Protein AF-A0A1Q3RQS8-F1 (afdb_monomer)

pLDDT: mean 89.45, std 12.38, range [37.25, 98.69]

Mean predicted aligned error: 5.33 Å

Solvent-accessible surface area (backbone atoms only — not comparable to full-atom values): 11694 Å² total; per-residue (Å²): 102,74,60,32,34,32,40,81,69,58,70,67,59,52,31,59,76,64,64,35,85,67,90,60,100,61,74,76,55,93,53,78,45,46,72,74,36,73,42,56,32,37,35,48,56,96,94,38,47,45,62,42,74,26,31,30,23,44,70,45,99,92,45,95,62,62,46,38,64,40,53,56,80,64,33,75,72,38,84,94,36,31,63,25,70,61,70,27,34,31,36,37,66,23,42,33,34,44,53,54,27,96,87,67,54,50,27,35,40,32,44,80,82,54,46,79,39,32,29,37,25,30,36,47,80,46,61,49,97,86,68,46,83,39,51,24,29,22,39,26,24,39,75,35,55,82,64,45,52,77,42,31,74,35,32,65,34,41,48,49,84,85,42,49,61,59,59,32,41,76,82,47,48,72,68,59,52,51,57,58,74,67,52,78,74,72,76,60,37,79,42,56,57,94,49,84,73,96,66,73,78,58,80,80,82,126

Sequence (206 aa):
MCGRFYLDADAEFLLNYFKIKYKPAVDIPKDTVFPAQSAPVVIEHKSERRFGQMNWGFRRPEDKRVIFNSRSEGIFDKWLFKEAIRSKRCVVPATGFYEWNAEKTGYSVELPDHDLMCFAGIYRKQLDKNGEEEWAFSIVTREANADMHQIHERMPLMLKPEEVDLWLSEAADVSEITSVLNADIGALLLSLKDQPSDLGQIKLDI

Radius of gyration: 16.32 Å; Cα contacts (8 Å, |Δi|>4): 435; chains: 1; bounding box: 40×38×42 Å

Nearest PDB structures (foldseek):
  1zn6-assembly1_A  TM=8.371E-01  e=2.241E-14  Bordetella bronchiseptica RB50
  6kbu-assembly1_B  TM=8.305E-01  e=3.180E-14  Escherichia coli
  2icu-assembly2_B  TM=8.251E-01  e=5.697E-14  Escherichia coli K-12
  8d2m-assembly2_B  TM=8.371E-01  e=1.366E-13  Escherichia coli
  2bdv-assembly1_A  TM=8.376E-01  e=7.411E-13  Bordetella bronchiseptica RB50

Foldseek 3Di:
DFFKFAAPDDQVVVCVLVVAPDRDPDDHDPDIDGAQDWHWKWADDPNHIDIDIAHQFPDDPPDPDGQREQELVCQCPPPSRVVQQQAFKIWGKGLWTWAAAPVRFIKTKGAPQSDIWTFIKTWDWDADPVRDIGIYIHTYKYADDPQCVVGDRMDGQTFDSVLNCLRRDSPRDPVSSVVSSPDDPDDMDIGGPPDDPPDDDNDPPD

Secondary structure (DSSP, 8-state):
----EE----HHHHHHHTT-SS----PPPSS-B-TTSEEEEEEEETTEEEEEEEEESEEETTEEEEE-EEESTTTTT-TTTTTHHHH-EEEEEESEEEEE-TT--EEEEE-TT-PPEEEEEEEEEEE-TTS-EEEEEEEEEEE--TTGGGT-SEEE-EEPGGGHHHHH-TT--HHHHHHHHT------EEEETTS--S--S-----

Structure (mmCIF, N/CA/C/O backbone):
data_AF-A0A1Q3RQS8-F1
#
_entry.id   AF-A0A1Q3RQS8-F1
#
loop_
_atom_site.group_PDB
_atom_site.id
_atom_site.type_symbol
_atom_site.label_atom_id
_atom_site.label_alt_id
_atom_site.label_comp_id
_atom_site.label_asym_id
_atom_site.label_entity_id
_atom_site.label_seq_id
_atom_site.pdbx_PDB_ins_code
_atom_site.Cartn_x
_atom_site.Cartn_y
_atom_site.Cartn_z
_atom_site.occupancy
_atom_site.B_iso_or_equiv
_atom_site.auth_seq_id
_atom_site.auth_comp_id
_atom_site.auth_asym_id
_atom_site.auth_atom_id
_atom_site.pdbx_PDB_model_num
ATOM 1 N N . MET A 1 1 ? 10.351 0.772 -6.623 1.00 72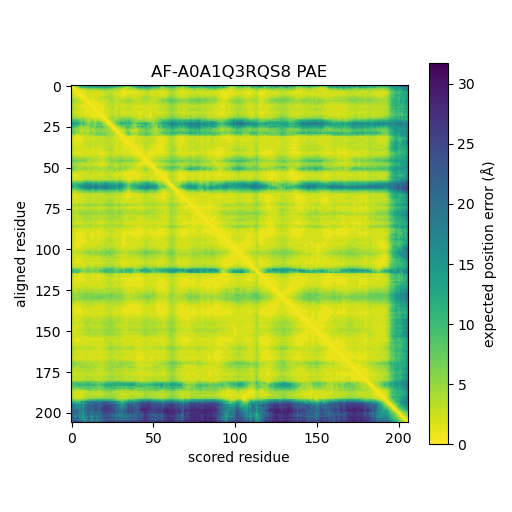.12 1 MET A N 1
ATOM 2 C CA . MET A 1 1 ? 9.559 0.652 -5.381 1.00 72.12 1 MET A CA 1
ATOM 3 C C . MET A 1 1 ? 8.321 1.470 -5.651 1.00 72.12 1 MET A C 1
ATOM 5 O O . MET A 1 1 ? 8.493 2.638 -5.982 1.00 72.12 1 MET A O 1
ATOM 9 N N . CYS A 1 2 ? 7.121 0.912 -5.475 1.00 85.50 2 CYS A N 1
ATOM 10 C CA . CYS A 1 2 ? 5.883 1.593 -5.857 1.00 85.50 2 CYS A CA 1
ATOM 11 C C . CYS A 1 2 ? 5.770 2.973 -5.199 1.00 85.50 2 CYS A C 1
ATOM 13 O O . CYS A 1 2 ? 5.655 3.094 -3.979 1.00 85.50 2 CYS A O 1
ATOM 15 N N . GLY A 1 3 ? 5.878 4.014 -6.019 1.00 93.31 3 GLY A N 1
ATOM 16 C CA . GLY A 1 3 ? 5.835 5.407 -5.581 1.00 93.31 3 GLY A CA 1
ATOM 17 C C . GLY A 1 3 ? 4.763 6.221 -6.285 1.00 93.31 3 GLY A C 1
ATOM 18 O O . GLY A 1 3 ? 4.726 7.431 -6.089 1.00 93.31 3 GLY A O 1
ATOM 19 N N . ARG A 1 4 ? 3.951 5.592 -7.144 1.00 96.06 4 ARG A N 1
ATOM 20 C CA . ARG A 1 4 ? 2.854 6.214 -7.891 1.00 96.06 4 ARG A CA 1
ATOM 21 C C . ARG A 1 4 ? 1.835 5.145 -8.249 1.00 96.06 4 ARG A C 1
ATOM 23 O O . ARG A 1 4 ? 2.221 4.165 -8.878 1.00 96.06 4 ARG A O 1
ATOM 30 N N . PHE A 1 5 ? 0.572 5.346 -7.908 1.00 96.75 5 PHE A N 1
ATOM 31 C CA . PHE A 1 5 ? -0.515 4.472 -8.353 1.00 96.75 5 PHE A CA 1
ATOM 32 C C . PHE A 1 5 ? -1.706 5.291 -8.832 1.00 96.75 5 PHE A C 1
ATOM 34 O O . PHE A 1 5 ? -1.744 6.503 -8.633 1.00 96.75 5 PHE A O 1
ATOM 41 N N . TYR A 1 6 ? -2.652 4.644 -9.493 1.00 94.38 6 TYR A N 1
ATOM 42 C CA . TYR A 1 6 ? -3.901 5.259 -9.926 1.00 94.38 6 TYR A CA 1
ATOM 43 C C . TYR A 1 6 ? -5.057 4.296 -9.688 1.00 94.38 6 TYR A C 1
ATOM 45 O O . TYR A 1 6 ? -4.871 3.082 -9.591 1.00 94.38 6 TYR A O 1
ATOM 53 N N . LEU A 1 7 ? -6.246 4.866 -9.554 1.00 92.44 7 LEU A N 1
ATOM 54 C CA . LEU A 1 7 ? -7.484 4.150 -9.307 1.00 92.44 7 LEU A CA 1
ATOM 55 C C . LEU A 1 7 ? -8.542 4.728 -10.240 1.00 92.44 7 LEU A C 1
ATOM 57 O O . LEU A 1 7 ? -9.093 5.790 -9.971 1.00 92.44 7 LEU A O 1
ATOM 61 N N . ASP A 1 8 ? -8.786 4.031 -11.340 1.00 90.19 8 ASP A N 1
ATOM 62 C CA . ASP A 1 8 ? -9.858 4.325 -12.284 1.00 90.19 8 ASP A CA 1
ATOM 63 C C . ASP A 1 8 ? -11.021 3.368 -12.017 1.00 90.19 8 ASP A C 1
ATOM 65 O O . ASP A 1 8 ? -11.197 2.355 -12.686 1.00 90.19 8 ASP A O 1
ATOM 69 N N . ALA A 1 9 ? -11.749 3.639 -10.937 1.00 87.81 9 ALA A N 1
ATOM 70 C CA . ALA A 1 9 ? -12.929 2.888 -10.537 1.00 87.81 9 ALA A CA 1
ATOM 71 C C . ALA A 1 9 ? -13.920 3.830 -9.855 1.00 87.81 9 ALA A C 1
ATOM 73 O O . ALA A 1 9 ? -13.524 4.725 -9.102 1.00 87.81 9 ALA A O 1
ATOM 74 N N . ASP A 1 10 ? -15.215 3.631 -10.085 1.00 86.00 10 ASP A N 1
ATOM 75 C CA . ASP A 1 10 ? -16.227 4.407 -9.382 1.00 86.00 10 ASP A CA 1
ATOM 76 C C . ASP A 1 10 ? -16.442 3.904 -7.942 1.00 86.00 10 ASP A C 1
ATOM 78 O O . ASP A 1 10 ? -16.056 2.801 -7.546 1.00 86.00 10 ASP A O 1
ATOM 82 N N . ALA A 1 11 ? -17.062 4.751 -7.121 1.00 85.12 11 ALA A N 1
ATOM 83 C CA . ALA A 1 11 ? -17.301 4.423 -5.722 1.00 85.12 11 ALA A CA 1
ATOM 84 C C . ALA A 1 11 ? -18.265 3.248 -5.547 1.00 85.12 11 ALA A C 1
ATOM 86 O O . ALA A 1 11 ? -18.126 2.506 -4.584 1.00 85.12 11 ALA A O 1
ATOM 87 N N . GLU A 1 12 ? -19.248 3.084 -6.428 1.00 87.31 12 GLU A N 1
ATOM 88 C CA . GLU A 1 12 ? -20.257 2.033 -6.307 1.00 87.31 12 GLU A CA 1
ATOM 89 C C . GLU A 1 12 ? -19.645 0.650 -6.538 1.00 87.31 12 GLU A C 1
ATOM 91 O O . GLU A 1 12 ? -19.846 -0.249 -5.717 1.00 87.31 12 GLU A O 1
ATOM 96 N N . PHE A 1 13 ? -18.801 0.517 -7.561 1.00 90.19 13 PHE A N 1
ATOM 97 C CA . PHE A 1 13 ? -17.991 -0.669 -7.801 1.00 90.19 13 PHE A CA 1
ATOM 98 C C . PHE A 1 13 ? -17.153 -1.033 -6.573 1.00 90.19 13 PHE A C 1
ATOM 100 O O . PHE A 1 13 ? -17.227 -2.163 -6.095 1.00 90.19 13 PHE A O 1
ATOM 107 N N . LEU A 1 14 ? -16.411 -0.077 -6.002 1.00 90.56 14 LEU A N 1
ATOM 108 C CA . LEU A 1 14 ? -15.561 -0.340 -4.833 1.00 90.56 14 LEU A CA 1
ATOM 109 C C . LEU A 1 14 ? -16.380 -0.744 -3.600 1.00 90.56 14 LEU A C 1
ATOM 111 O O . LEU A 1 14 ? -15.986 -1.650 -2.862 1.00 90.56 14 LEU A O 1
ATOM 115 N N . LEU A 1 15 ? -17.532 -0.107 -3.374 1.00 90.19 15 LEU A N 1
ATOM 116 C CA . LEU A 1 15 ? -18.429 -0.469 -2.275 1.00 90.19 15 LEU A CA 1
ATOM 117 C C . LEU A 1 15 ? -18.948 -1.901 -2.427 1.00 90.19 15 LEU A C 1
ATOM 119 O O . LEU A 1 15 ? -18.937 -2.651 -1.448 1.00 90.19 15 LEU A O 1
ATOM 123 N N . ASN A 1 16 ? -19.344 -2.289 -3.640 1.00 91.56 16 ASN A N 1
ATOM 124 C CA . ASN A 1 16 ? -19.825 -3.635 -3.939 1.00 91.56 16 ASN A CA 1
ATOM 125 C C . ASN A 1 16 ? -18.701 -4.671 -3.823 1.00 91.56 16 ASN A C 1
ATOM 127 O O . ASN A 1 16 ? -18.847 -5.640 -3.075 1.00 91.56 16 ASN A O 1
ATOM 131 N N . TYR A 1 17 ? -17.557 -4.424 -4.469 1.00 92.38 17 TYR A N 1
ATOM 132 C CA . TYR A 1 17 ? -16.385 -5.305 -4.460 1.00 92.38 17 TYR A CA 1
ATOM 133 C C . TYR A 1 17 ? -15.931 -5.619 -3.030 1.00 92.38 17 TYR A C 1
ATOM 135 O O . TYR A 1 17 ? -15.761 -6.778 -2.644 1.00 92.38 17 TYR A O 1
ATOM 143 N N . PHE A 1 18 ? -15.816 -4.589 -2.187 1.00 93.19 18 PHE A N 1
ATOM 144 C CA . PHE A 1 18 ? -15.404 -4.764 -0.798 1.00 93.19 18 PHE A CA 1
ATOM 145 C C . PHE A 1 18 ? -16.563 -5.039 0.164 1.00 93.19 18 PHE A C 1
ATOM 147 O O . PHE A 1 18 ? -16.297 -5.191 1.352 1.00 93.19 18 PHE A O 1
ATOM 154 N N . LYS A 1 19 ? -17.821 -5.165 -0.280 1.00 92.81 19 LYS A N 1
ATOM 155 C CA . LYS A 1 19 ? -18.993 -5.409 0.592 1.00 92.81 19 LYS A CA 1
ATOM 156 C C . LYS A 1 19 ? -19.157 -4.340 1.692 1.00 92.81 19 LYS A C 1
ATOM 158 O O . LYS A 1 19 ? -19.486 -4.645 2.843 1.00 92.81 19 LYS A O 1
ATOM 163 N N . ILE A 1 20 ? -18.891 -3.077 1.362 1.00 91.31 20 ILE A N 1
ATOM 164 C CA . ILE A 1 20 ? -18.987 -1.944 2.290 1.00 91.31 20 ILE A CA 1
ATOM 165 C C . ILE A 1 20 ? -20.441 -1.472 2.360 1.00 91.31 20 ILE A C 1
ATOM 167 O O . ILE A 1 20 ? -21.013 -1.011 1.378 1.00 91.31 20 ILE A O 1
ATOM 171 N N . LYS A 1 21 ? -21.034 -1.541 3.555 1.00 87.56 21 LYS A N 1
ATOM 172 C CA . LYS A 1 21 ? -22.458 -1.226 3.771 1.00 87.56 21 LYS A CA 1
ATOM 173 C C . LYS A 1 21 ? -22.783 0.266 3.709 1.00 87.56 21 LYS A C 1
ATOM 175 O O . LYS A 1 21 ? -23.887 0.641 3.331 1.00 87.56 21 LYS A O 1
ATOM 180 N N . TYR A 1 22 ? -21.849 1.114 4.134 1.00 83.06 22 TYR A N 1
ATOM 181 C CA . TYR A 1 22 ? -22.075 2.549 4.276 1.00 83.06 22 TYR A CA 1
ATOM 182 C C . TYR A 1 22 ? -21.232 3.300 3.262 1.00 83.06 22 TYR A C 1
ATOM 184 O O . TYR A 1 22 ? -20.006 3.265 3.349 1.00 83.06 22 TYR A O 1
ATOM 192 N N . LYS A 1 23 ? -21.887 4.008 2.336 1.00 78.88 23 LYS A N 1
ATOM 193 C CA . LYS A 1 23 ? -21.214 4.908 1.397 1.00 78.88 23 LYS A CA 1
ATOM 194 C C . LYS A 1 23 ? -20.548 6.043 2.183 1.00 78.88 23 LYS A C 1
ATOM 196 O O . LYS A 1 23 ? -21.266 6.862 2.762 1.00 78.88 23 LYS A O 1
ATOM 201 N N . PRO A 1 24 ? -19.211 6.114 2.235 1.00 73.69 24 PRO A N 1
ATOM 202 C CA . PRO A 1 24 ? -18.542 7.179 2.950 1.00 73.69 24 PRO A CA 1
ATOM 203 C C . PRO A 1 24 ? -18.382 8.406 2.049 1.00 73.69 24 PRO A C 1
ATOM 205 O O . PRO A 1 24 ? -18.407 8.310 0.822 1.00 73.69 24 PRO A O 1
ATOM 208 N N . ALA A 1 25 ? -18.192 9.570 2.668 1.00 74.38 25 ALA A N 1
ATOM 209 C CA . ALA A 1 25 ? -17.729 10.764 1.971 1.00 74.38 25 ALA A CA 1
ATOM 210 C C . ALA A 1 25 ? -16.220 10.623 1.723 1.00 74.38 25 ALA A C 1
ATOM 212 O O . ALA A 1 25 ? -15.406 11.060 2.534 1.00 74.38 25 ALA A O 1
ATOM 213 N N . VAL A 1 26 ? -15.852 9.928 0.648 1.00 73.88 26 VAL A N 1
ATOM 214 C CA . VAL A 1 26 ? -14.459 9.755 0.224 1.00 73.88 26 VAL A CA 1
ATOM 215 C C . VAL A 1 26 ? -14.275 10.259 -1.194 1.00 73.88 26 VAL A C 1
ATOM 217 O O . VAL A 1 26 ? -15.066 9.950 -2.083 1.00 73.88 26 VAL A O 1
ATOM 220 N N . ASP A 1 27 ? -13.191 10.995 -1.401 1.00 81.44 27 ASP A N 1
ATOM 221 C CA . ASP A 1 27 ? -12.785 11.429 -2.730 1.00 81.44 27 ASP A CA 1
ATOM 222 C C . ASP A 1 27 ? -11.988 10.318 -3.409 1.00 81.44 27 ASP A C 1
ATOM 224 O O . ASP A 1 27 ? -10.918 9.927 -2.942 1.00 81.44 27 ASP A O 1
ATOM 228 N N . ILE A 1 28 ? -12.499 9.790 -4.517 1.00 82.56 28 ILE A N 1
ATOM 229 C CA . ILE A 1 28 ? -11.706 8.900 -5.364 1.00 82.56 28 ILE A CA 1
ATOM 230 C C . ILE A 1 28 ? -10.787 9.784 -6.213 1.00 82.56 28 ILE A C 1
ATOM 232 O O . ILE A 1 28 ? -11.293 10.647 -6.940 1.00 82.56 28 ILE A O 1
ATOM 236 N N . PRO A 1 29 ? -9.454 9.626 -6.109 1.00 82.00 29 PRO A N 1
ATOM 237 C CA . PRO A 1 29 ? -8.519 10.393 -6.917 1.00 82.00 29 PRO A CA 1
ATOM 238 C C . PRO A 1 29 ? -8.785 10.139 -8.400 1.00 82.00 29 PRO A C 1
ATOM 240 O O . PRO A 1 29 ? -8.883 8.993 -8.817 1.00 82.00 29 PRO A O 1
ATOM 243 N N . LYS A 1 30 ? -8.885 11.208 -9.193 1.00 79.81 30 LYS A N 1
ATOM 244 C CA . LYS A 1 30 ? -9.046 11.113 -10.656 1.00 79.81 30 LYS A CA 1
ATOM 245 C C . LYS A 1 30 ? -7.715 11.049 -11.406 1.00 79.81 30 LYS A C 1
ATOM 247 O O . LYS A 1 30 ? -7.698 10.815 -12.605 1.00 79.81 30 LYS A O 1
ATOM 252 N N . ASP A 1 31 ? -6.622 11.283 -10.689 1.00 87.88 31 ASP A N 1
ATOM 253 C CA . ASP A 1 31 ? -5.266 11.371 -11.211 1.00 87.88 31 ASP A CA 1
ATOM 254 C C . ASP A 1 31 ? -4.341 10.404 -10.461 1.00 87.88 31 ASP A C 1
ATOM 256 O O . ASP A 1 31 ? -4.723 9.746 -9.491 1.00 87.88 31 ASP A O 1
ATOM 260 N N . THR A 1 32 ? -3.080 10.354 -10.892 1.00 93.94 32 THR A N 1
ATOM 261 C CA . THR A 1 32 ? -2.026 9.616 -10.187 1.00 93.94 32 THR A CA 1
ATOM 262 C C . THR A 1 32 ? -1.883 10.095 -8.740 1.00 93.94 32 THR A C 1
ATOM 264 O O . THR A 1 32 ? -1.735 11.289 -8.478 1.00 93.94 32 THR A O 1
ATOM 267 N N . VAL A 1 33 ? -1.842 9.142 -7.815 1.00 95.38 33 VAL A N 1
ATOM 268 C CA . VAL A 1 33 ? -1.586 9.343 -6.391 1.00 95.38 33 VAL A CA 1
ATOM 269 C C . VAL A 1 33 ? -0.089 9.226 -6.113 1.00 95.38 33 VAL A C 1
ATOM 271 O O . VAL A 1 33 ? 0.579 8.296 -6.573 1.00 95.38 33 VAL A O 1
ATOM 274 N N . PHE A 1 34 ? 0.438 10.158 -5.323 1.00 96.19 34 PHE A N 1
ATOM 275 C CA . PHE A 1 34 ? 1.838 10.256 -4.921 1.00 96.19 34 PHE A CA 1
ATOM 276 C C . PHE A 1 34 ? 1.991 10.148 -3.393 1.00 96.19 34 PHE A C 1
ATOM 278 O O . PHE A 1 34 ? 1.062 10.463 -2.646 1.00 96.19 34 PHE A O 1
ATOM 285 N N . PRO A 1 35 ? 3.178 9.766 -2.890 1.00 95.62 35 PRO A N 1
ATOM 286 C CA . PRO A 1 35 ? 3.490 9.819 -1.472 1.00 95.62 35 PRO A CA 1
ATOM 287 C C . PRO A 1 35 ? 3.177 11.186 -0.859 1.00 95.62 35 PRO A C 1
ATOM 289 O O . PRO A 1 35 ? 3.366 12.229 -1.487 1.00 95.62 35 PRO A O 1
ATOM 292 N N . ALA A 1 36 ? 2.743 11.161 0.399 1.00 93.06 36 ALA A N 1
ATOM 293 C CA . ALA A 1 36 ? 2.235 12.290 1.174 1.00 93.06 36 ALA A CA 1
ATOM 294 C C . ALA A 1 36 ? 0.914 12.906 0.674 1.00 93.06 36 ALA A C 1
ATOM 296 O O . ALA A 1 36 ? 0.500 13.929 1.219 1.00 93.06 36 ALA A O 1
ATOM 297 N N . GLN A 1 37 ? 0.243 12.298 -0.309 1.00 94.06 37 GLN A N 1
ATOM 298 C CA . GLN A 1 37 ? -1.149 12.609 -0.634 1.00 94.06 37 GLN A CA 1
ATOM 299 C C . GLN A 1 37 ? -2.108 11.674 0.105 1.00 94.06 37 GLN A C 1
ATOM 301 O O . GLN A 1 37 ? -1.727 10.584 0.536 1.00 94.06 37 GLN A O 1
ATOM 306 N N . SER A 1 38 ? -3.359 12.110 0.231 1.00 93.94 38 SER A N 1
ATOM 307 C CA . SER A 1 38 ? -4.436 11.275 0.746 1.00 93.94 38 SER A CA 1
ATOM 308 C C . SER A 1 38 ? -4.918 10.308 -0.329 1.00 93.94 38 SER A C 1
ATOM 310 O O . SER A 1 38 ? -5.011 10.676 -1.501 1.00 93.94 38 SER A O 1
ATOM 312 N N . ALA A 1 39 ? -5.231 9.083 0.077 1.00 94.38 39 ALA A N 1
ATOM 313 C CA . ALA A 1 39 ? -5.825 8.082 -0.791 1.00 94.38 39 ALA A CA 1
ATOM 314 C C . ALA A 1 39 ? -6.891 7.276 -0.047 1.00 94.38 39 ALA A C 1
ATOM 316 O O . ALA A 1 39 ? -6.808 7.122 1.181 1.00 94.38 39 ALA A O 1
ATOM 317 N N . PRO A 1 40 ? -7.878 6.733 -0.775 1.00 93.19 40 PRO A N 1
ATOM 318 C CA . PRO A 1 40 ? -8.868 5.877 -0.170 1.00 93.19 40 PRO A CA 1
ATOM 319 C C . PRO A 1 40 ? -8.263 4.505 0.153 1.00 93.19 40 PRO A C 1
ATOM 321 O O . PRO A 1 40 ? -7.573 3.899 -0.665 1.00 93.19 40 PRO A O 1
ATOM 324 N N . VAL A 1 41 ? -8.545 4.003 1.351 1.00 96.00 41 VAL A N 1
ATOM 325 C CA . VAL A 1 41 ? -8.142 2.675 1.817 1.00 96.00 41 VAL A CA 1
ATOM 326 C C . VAL A 1 41 ? -9.327 1.957 2.445 1.00 96.00 41 VAL A C 1
ATOM 328 O O . VAL A 1 41 ? -10.216 2.578 3.036 1.00 96.00 41 VAL A O 1
ATOM 331 N N . VAL A 1 42 ? -9.329 0.634 2.342 1.00 96.50 42 VAL A N 1
ATOM 332 C CA . VAL A 1 42 ? -10.304 -0.240 2.992 1.00 96.50 42 VAL A CA 1
ATOM 333 C C . VAL A 1 42 ? -9.699 -0.771 4.283 1.00 96.50 42 VAL A C 1
ATOM 335 O O . VAL A 1 42 ? -8.577 -1.274 4.291 1.00 96.50 42 VAL A O 1
ATOM 338 N N . ILE A 1 43 ? -10.448 -0.680 5.374 1.00 95.81 43 ILE A N 1
ATOM 339 C CA . ILE A 1 43 ? -10.126 -1.327 6.648 1.00 95.81 43 ILE A CA 1
ATOM 340 C C . ILE A 1 43 ? -11.306 -2.177 7.091 1.00 95.81 43 ILE A C 1
ATOM 342 O O . ILE A 1 43 ? -12.443 -1.913 6.699 1.00 95.81 43 ILE A O 1
ATOM 346 N N . GLU A 1 44 ? -11.056 -3.137 7.969 1.00 94.19 44 GLU A N 1
ATOM 347 C CA . GLU A 1 44 ? -12.106 -3.779 8.747 1.00 94.19 44 GLU A CA 1
ATOM 348 C C . GLU A 1 44 ? -11.999 -3.337 10.202 1.00 94.19 44 GLU A C 1
ATOM 350 O O . GLU A 1 44 ? -10.909 -3.223 10.760 1.00 94.19 44 GLU A O 1
ATOM 355 N N . HIS A 1 45 ? -13.143 -3.029 10.805 1.00 90.12 45 HIS A N 1
ATOM 356 C CA . HIS A 1 45 ? -13.225 -2.717 12.220 1.00 90.12 45 HIS A CA 1
ATOM 357 C C . HIS A 1 45 ? -14.544 -3.232 12.780 1.00 90.12 45 HIS A C 1
ATOM 359 O O . HIS A 1 45 ? -15.606 -2.875 12.265 1.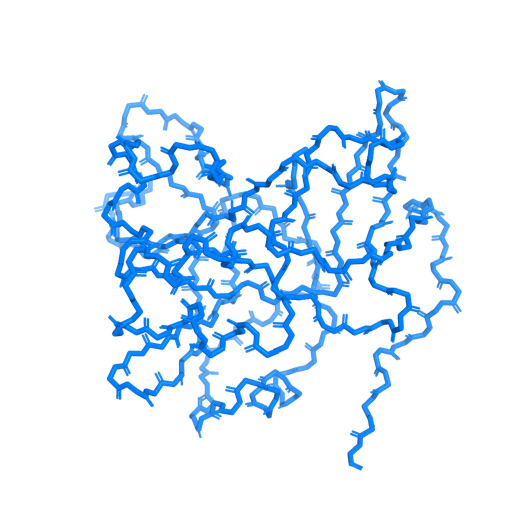00 90.12 45 HIS A O 1
ATOM 365 N N . LYS A 1 46 ? -14.490 -4.042 13.848 1.00 88.81 46 LYS A N 1
ATOM 366 C CA . LYS A 1 46 ? -15.681 -4.688 14.435 1.00 88.81 46 LYS A CA 1
ATOM 367 C C . LYS A 1 46 ? -16.497 -5.475 13.396 1.00 88.81 46 LYS A C 1
ATOM 369 O O . LYS A 1 46 ? -17.720 -5.362 13.357 1.00 88.81 46 LYS A O 1
ATOM 374 N N . SER A 1 47 ? -15.803 -6.232 12.541 1.00 86.81 47 SER A N 1
ATOM 375 C CA . SER A 1 47 ? -16.399 -7.034 11.458 1.00 86.81 47 SER A CA 1
ATOM 376 C C . SER A 1 47 ? -17.188 -6.221 10.421 1.00 86.81 47 SER A C 1
ATOM 378 O O . SER A 1 47 ? -18.025 -6.761 9.699 1.00 86.81 47 SER A O 1
ATOM 380 N N . GLU A 1 48 ? -16.932 -4.914 10.338 1.00 91.81 48 GLU A N 1
ATOM 381 C CA . GLU A 1 48 ? -17.475 -4.052 9.298 1.00 91.81 48 GLU A CA 1
ATOM 382 C C . GLU A 1 48 ? -16.352 -3.421 8.492 1.00 91.81 48 GLU A C 1
ATOM 384 O O . GLU A 1 48 ? -15.439 -2.789 9.035 1.00 91.81 48 GLU A O 1
ATOM 389 N N . ARG A 1 49 ? -16.460 -3.544 7.171 1.00 93.38 49 ARG A N 1
ATOM 390 C CA . ARG A 1 49 ? -15.556 -2.866 6.254 1.00 93.38 49 ARG A CA 1
ATOM 391 C C . ARG A 1 49 ? -15.915 -1.404 6.126 1.00 93.38 49 ARG A C 1
ATOM 393 O O . ARG A 1 49 ? -17.083 -1.030 6.007 1.00 93.38 49 ARG A O 1
ATOM 400 N N . ARG A 1 50 ? -14.877 -0.581 6.139 1.00 90.56 50 ARG A N 1
ATOM 401 C CA . ARG A 1 50 ? -14.962 0.866 5.997 1.00 90.56 50 ARG A CA 1
ATOM 402 C C . ARG A 1 50 ? -13.999 1.308 4.924 1.00 90.56 50 ARG A C 1
ATOM 404 O O . ARG A 1 50 ? -12.892 0.789 4.826 1.00 90.56 50 ARG A O 1
ATOM 411 N N . PHE A 1 51 ? -14.425 2.310 4.179 1.00 87.06 51 PHE A N 1
ATOM 412 C CA . PHE A 1 51 ? -13.618 2.961 3.169 1.00 87.06 51 PHE A CA 1
ATOM 413 C C . PHE A 1 51 ? -13.341 4.382 3.640 1.00 87.06 51 PHE A C 1
ATOM 415 O O . PHE A 1 51 ? -14.269 5.125 3.962 1.00 87.06 51 PHE A O 1
ATOM 422 N N . GLY A 1 52 ? -12.065 4.713 3.813 1.00 86.94 52 GLY A N 1
ATOM 423 C CA . GLY A 1 52 ? -11.637 5.946 4.468 1.00 86.94 52 GLY A CA 1
ATOM 424 C C . GLY A 1 52 ? -10.419 6.559 3.798 1.00 86.94 52 GLY A C 1
ATOM 425 O O . GLY A 1 52 ? -9.654 5.868 3.137 1.00 86.94 52 GLY A O 1
ATOM 426 N N . GLN A 1 53 ? -10.246 7.864 3.978 1.00 91.88 53 GLN A N 1
ATOM 427 C CA . GLN A 1 53 ? -9.086 8.606 3.490 1.00 91.88 53 GLN A CA 1
ATOM 428 C C . GLN A 1 53 ? -7.951 8.545 4.511 1.00 91.88 53 GLN A C 1
ATOM 430 O O . GLN A 1 53 ? -8.158 8.810 5.698 1.00 91.88 53 GLN A O 1
ATOM 435 N N . MET A 1 54 ? -6.755 8.192 4.049 1.00 95.62 54 MET A N 1
ATOM 436 C CA . MET A 1 54 ? -5.537 8.208 4.856 1.00 95.62 54 MET A CA 1
ATOM 437 C C . MET A 1 54 ? -4.385 8.806 4.052 1.00 95.62 54 MET A C 1
ATOM 439 O O . MET A 1 54 ? -4.304 8.616 2.840 1.00 95.62 54 MET A O 1
ATOM 443 N N . ASN A 1 55 ? -3.455 9.479 4.728 1.00 96.06 55 ASN A N 1
ATOM 444 C CA . ASN A 1 55 ? -2.261 10.016 4.082 1.00 96.06 55 ASN A CA 1
ATOM 445 C C . ASN A 1 55 ? -1.248 8.904 3.778 1.00 96.06 55 ASN A C 1
ATOM 447 O O . ASN A 1 55 ? -0.900 8.095 4.641 1.00 96.06 55 ASN A O 1
ATOM 451 N N . TRP A 1 56 ? -0.741 8.864 2.547 1.00 97.31 56 TRP A N 1
ATOM 452 C CA . TRP A 1 56 ? 0.221 7.855 2.120 1.00 97.31 56 TRP A CA 1
ATOM 453 C C . TRP A 1 56 ? 1.630 8.192 2.614 1.00 97.31 56 TRP A C 1
ATOM 455 O O . TRP A 1 56 ? 2.400 8.905 1.967 1.00 97.31 56 TRP A O 1
ATOM 465 N N . GLY A 1 57 ? 1.992 7.649 3.768 1.00 96.81 57 GLY A N 1
ATOM 466 C CA . GLY A 1 57 ? 3.359 7.638 4.258 1.00 96.81 57 GLY A CA 1
ATOM 467 C C . GLY A 1 57 ? 3.497 7.967 5.736 1.00 96.81 57 GLY A C 1
ATOM 468 O O . GLY A 1 57 ? 2.959 8.940 6.267 1.00 96.81 57 GLY A O 1
ATOM 469 N N . PHE A 1 58 ? 4.303 7.157 6.410 1.00 95.25 58 PHE A N 1
ATOM 470 C CA . PHE A 1 58 ? 4.614 7.322 7.817 1.00 95.25 58 PHE A CA 1
ATOM 471 C C . PHE A 1 58 ? 5.661 8.413 8.027 1.00 95.25 58 PHE A C 1
ATOM 473 O O . PHE A 1 58 ? 6.731 8.389 7.419 1.00 95.25 58 PHE A O 1
ATOM 480 N N . ARG A 1 59 ? 5.376 9.347 8.931 1.00 89.81 59 ARG A N 1
ATOM 481 C CA . ARG A 1 59 ? 6.294 10.411 9.343 1.00 89.81 59 ARG A CA 1
ATOM 482 C C . ARG A 1 59 ? 7.133 9.989 10.541 1.00 89.81 59 ARG A C 1
ATOM 484 O O . ARG A 1 59 ? 6.691 9.236 11.413 1.00 89.81 59 ARG A O 1
ATOM 491 N N . ARG A 1 60 ? 8.357 10.500 10.594 1.00 81.50 60 ARG A N 1
ATOM 492 C CA . ARG A 1 60 ? 9.163 10.539 11.817 1.00 81.50 60 ARG A CA 1
ATOM 493 C C . ARG A 1 60 ? 9.303 12.007 12.205 1.00 81.50 60 ARG A C 1
ATOM 495 O O . ARG A 1 60 ? 9.532 12.795 11.291 1.00 81.50 60 ARG A O 1
ATOM 502 N N . PRO A 1 61 ? 9.148 12.385 13.485 1.00 70.38 61 PRO A N 1
ATOM 503 C CA . PRO A 1 61 ? 9.186 13.795 13.889 1.00 70.38 61 PRO A CA 1
ATOM 504 C C . PRO A 1 61 ? 10.443 14.524 13.385 1.00 70.38 61 PRO A C 1
ATOM 506 O O . PRO A 1 61 ? 10.380 15.670 12.952 1.00 70.38 61 PRO A O 1
ATOM 509 N N . GLU A 1 62 ? 11.567 13.814 13.365 1.00 72.50 62 GLU A N 1
ATOM 510 C CA . GLU A 1 62 ? 12.873 14.288 12.908 1.00 72.50 62 GLU A CA 1
ATOM 511 C C . GLU A 1 62 ? 13.140 14.212 11.384 1.00 72.50 62 GLU A C 1
ATOM 513 O O . GLU A 1 62 ? 14.169 14.724 10.941 1.00 72.50 62 GLU A O 1
ATOM 518 N N . ASP A 1 63 ? 12.265 13.617 10.556 1.00 74.44 63 ASP A N 1
ATOM 519 C CA . ASP A 1 63 ? 12.502 13.447 9.107 1.00 74.44 63 ASP A CA 1
ATOM 520 C C . ASP A 1 63 ? 11.458 14.178 8.247 1.00 74.44 63 ASP A C 1
ATOM 522 O O . ASP A 1 63 ? 10.246 14.051 8.428 1.00 74.44 63 ASP A O 1
ATOM 526 N N . LYS A 1 64 ? 11.936 14.913 7.237 1.00 76.06 64 LYS A N 1
ATOM 527 C CA . LYS A 1 64 ? 11.073 15.537 6.223 1.00 76.06 64 LYS A CA 1
ATOM 528 C C . LYS A 1 64 ? 10.513 14.512 5.233 1.00 76.06 64 LYS A C 1
ATOM 530 O O . LYS A 1 64 ? 9.504 14.789 4.582 1.00 76.06 64 LYS A O 1
ATOM 535 N N . ARG A 1 65 ? 11.167 13.355 5.084 1.00 86.00 65 ARG A N 1
ATOM 536 C CA . ARG A 1 65 ? 10.740 12.278 4.185 1.00 86.00 65 ARG A CA 1
ATOM 537 C C . ARG A 1 65 ? 9.697 11.394 4.857 1.00 86.00 65 ARG A C 1
ATOM 539 O O . ARG A 1 65 ? 9.789 11.075 6.038 1.00 86.00 65 ARG A O 1
ATOM 546 N N . VAL A 1 66 ? 8.718 10.970 4.066 1.00 91.19 66 VAL A N 1
ATOM 547 C CA . VAL A 1 66 ? 7.720 9.987 4.489 1.00 91.19 66 VAL A CA 1
ATOM 548 C C . VAL A 1 66 ? 8.166 8.579 4.110 1.00 91.19 66 VAL A C 1
ATOM 550 O O . VAL A 1 66 ? 8.772 8.361 3.060 1.00 91.19 66 VAL A O 1
ATOM 553 N N . ILE A 1 67 ? 7.850 7.611 4.962 1.00 95.06 67 ILE A N 1
ATOM 554 C CA . ILE A 1 67 ? 8.064 6.186 4.717 1.00 95.06 67 ILE A CA 1
ATOM 555 C C . ILE A 1 67 ? 6.750 5.622 4.181 1.00 95.06 67 ILE A C 1
ATOM 557 O O . ILE A 1 67 ? 5.842 5.305 4.943 1.00 95.06 67 ILE A O 1
ATOM 561 N N . PHE A 1 68 ? 6.639 5.568 2.857 1.00 96.38 68 PHE A N 1
ATOM 562 C CA . PHE A 1 68 ? 5.414 5.200 2.136 1.00 96.38 68 PHE A CA 1
ATOM 563 C C . PHE A 1 68 ? 5.362 3.726 1.706 1.00 96.38 68 PHE A C 1
ATOM 565 O O . PHE A 1 68 ? 4.304 3.247 1.304 1.00 96.38 68 PHE A O 1
ATOM 572 N N . ASN A 1 69 ? 6.483 3.007 1.833 1.00 97.62 69 ASN A N 1
ATOM 573 C CA . ASN A 1 69 ? 6.569 1.566 1.619 1.00 97.62 69 ASN A CA 1
ATOM 574 C C . ASN A 1 69 ? 7.125 0.842 2.853 1.00 97.62 69 ASN A C 1
ATOM 576 O O . ASN A 1 69 ? 8.132 1.253 3.441 1.00 97.62 69 ASN A O 1
ATOM 580 N N . SER A 1 70 ? 6.517 -0.295 3.186 1.00 96.81 70 SER A N 1
ATOM 581 C CA . SER A 1 70 ? 6.891 -1.186 4.284 1.00 96.81 70 SER A CA 1
ATOM 582 C C . SER A 1 70 ? 7.292 -2.546 3.724 1.00 96.81 70 SER A C 1
ATOM 584 O O . SER A 1 70 ? 6.458 -3.349 3.332 1.00 96.81 70 SER A O 1
ATOM 586 N N . ARG A 1 71 ? 8.595 -2.815 3.660 1.00 96.69 71 ARG A N 1
ATOM 587 C CA . ARG A 1 71 ? 9.109 -4.113 3.195 1.00 96.69 71 ARG A CA 1
ATOM 588 C C . ARG A 1 71 ? 8.567 -5.256 4.059 1.00 96.69 71 ARG A C 1
ATOM 590 O O . ARG A 1 71 ? 8.728 -5.181 5.280 1.00 96.69 71 ARG A O 1
ATOM 597 N N . SER A 1 72 ? 7.979 -6.274 3.430 1.00 96.81 72 SER A N 1
ATOM 598 C CA . SER A 1 72 ? 7.446 -7.471 4.092 1.00 96.81 72 SER A CA 1
ATOM 599 C C . SER A 1 72 ? 8.534 -8.235 4.853 1.00 96.81 72 SER A C 1
ATOM 601 O O . SER A 1 72 ? 8.276 -8.759 5.936 1.00 96.81 72 SER A O 1
ATOM 603 N N . GLU A 1 73 ? 9.779 -8.222 4.365 1.00 95.50 73 GLU A N 1
ATOM 604 C CA . GLU A 1 73 ? 10.892 -8.886 5.043 1.00 95.50 73 GLU A CA 1
ATOM 605 C C . GLU A 1 73 ? 11.168 -8.227 6.404 1.00 95.50 73 GLU A C 1
ATOM 607 O O . GLU A 1 73 ? 11.465 -7.023 6.500 1.00 95.50 73 GLU A O 1
ATOM 612 N N . GLY A 1 74 ? 11.059 -9.020 7.474 1.00 94.50 74 GLY A N 1
ATOM 613 C CA . GLY A 1 74 ? 11.248 -8.569 8.856 1.00 94.50 74 GLY A CA 1
ATOM 614 C C . GLY A 1 74 ? 10.220 -7.531 9.324 1.00 94.50 74 GLY A C 1
ATOM 615 O O . GLY A 1 74 ? 10.493 -6.766 10.252 1.00 94.50 74 GLY A O 1
ATOM 616 N N . ILE A 1 75 ? 9.051 -7.437 8.674 1.00 96.94 75 ILE A N 1
ATOM 617 C CA . ILE A 1 75 ? 8.027 -6.435 9.017 1.00 96.94 75 ILE A CA 1
ATOM 618 C C . ILE A 1 75 ? 7.538 -6.560 10.471 1.00 96.94 75 ILE A C 1
ATOM 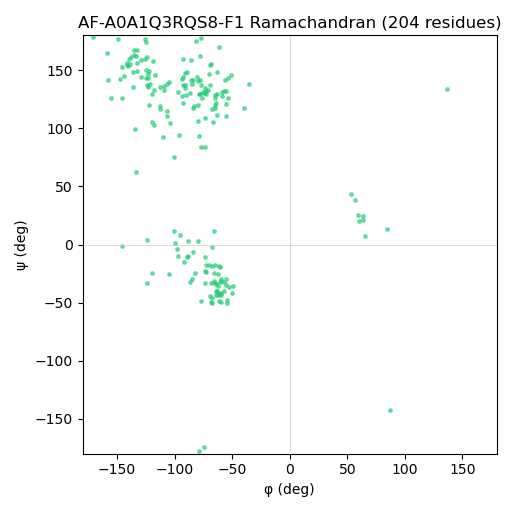620 O O . ILE A 1 75 ? 7.221 -5.552 11.102 1.00 96.94 75 ILE A O 1
ATOM 624 N N . PHE A 1 76 ? 7.555 -7.774 11.031 1.00 97.12 76 PHE A N 1
ATOM 625 C CA . PHE A 1 76 ? 7.155 -8.058 12.412 1.00 97.12 76 PHE A CA 1
ATOM 626 C C . PHE A 1 76 ? 8.148 -7.574 13.473 1.00 97.12 76 PHE A C 1
ATOM 628 O O . PHE A 1 76 ? 7.742 -7.422 14.631 1.00 97.12 76 PHE A O 1
ATOM 635 N N . ASP A 1 77 ? 9.394 -7.292 13.081 1.00 96.50 77 ASP A N 1
ATOM 636 C CA . ASP A 1 77 ? 10.493 -6.914 13.979 1.00 96.50 77 ASP A CA 1
ATOM 637 C C . ASP A 1 77 ? 10.804 -5.415 13.914 1.00 96.50 77 ASP A C 1
ATOM 639 O O . ASP A 1 77 ? 11.288 -4.806 14.873 1.00 96.50 77 ASP A O 1
ATOM 643 N N . LYS A 1 78 ? 10.489 -4.778 12.781 1.00 94.88 78 LYS A N 1
ATOM 644 C CA . LYS A 1 78 ? 10.737 -3.350 12.562 1.00 94.88 78 LYS A CA 1
ATOM 645 C C . LYS A 1 78 ? 9.854 -2.515 13.475 1.00 94.88 78 LYS A C 1
ATOM 647 O O . LYS A 1 78 ? 8.637 -2.491 13.320 1.00 94.88 78 LYS A O 1
ATOM 652 N N . TRP A 1 79 ? 10.474 -1.751 14.375 1.00 92.00 79 TRP A N 1
ATOM 653 C CA . TRP A 1 79 ? 9.778 -0.936 15.378 1.00 92.00 79 TRP A CA 1
ATOM 654 C C . TRP A 1 79 ? 8.660 -0.056 14.806 1.00 92.00 79 TRP A C 1
ATOM 656 O O . TRP A 1 79 ? 7.632 0.111 15.450 1.00 92.00 79 TRP A O 1
ATOM 666 N N . LEU A 1 80 ? 8.851 0.470 13.592 1.00 91.62 80 LEU A N 1
ATOM 667 C CA . LEU A 1 80 ? 7.904 1.364 12.934 1.00 91.62 80 LEU A CA 1
ATOM 668 C C . LEU A 1 80 ? 6.636 0.641 12.444 1.00 91.62 80 LEU A C 1
ATOM 670 O O . LEU A 1 80 ? 5.608 1.283 12.256 1.00 91.62 80 LEU A O 1
ATOM 674 N N . PHE A 1 81 ? 6.719 -0.672 12.211 1.00 95.31 81 PHE A N 1
ATOM 675 C CA . PHE A 1 81 ? 5.692 -1.464 11.526 1.00 95.31 81 PHE A CA 1
ATOM 676 C C . PHE A 1 81 ? 5.116 -2.588 12.389 1.00 95.31 81 PHE A C 1
ATOM 678 O O . PHE A 1 81 ? 3.981 -2.993 12.161 1.00 95.31 81 PHE A O 1
ATOM 685 N N . LYS A 1 82 ? 5.872 -3.072 13.384 1.00 94.69 82 LYS A N 1
ATOM 686 C CA . LYS A 1 82 ? 5.566 -4.279 14.163 1.00 94.69 82 LYS A CA 1
ATOM 687 C C . LYS A 1 82 ? 4.188 -4.261 14.824 1.00 94.69 82 LYS A C 1
ATOM 689 O O . LYS A 1 82 ? 3.553 -5.303 14.930 1.00 94.69 82 LYS A O 1
ATOM 694 N N . GLU A 1 83 ? 3.725 -3.102 15.273 1.00 94.44 83 GLU A N 1
ATOM 695 C CA . GLU A 1 83 ? 2.391 -2.973 15.860 1.00 94.44 83 GLU A CA 1
ATOM 696 C C . GLU A 1 83 ? 1.319 -2.950 14.766 1.00 94.44 83 GLU A C 1
ATOM 698 O O . GLU A 1 83 ? 0.371 -3.731 14.804 1.00 94.44 83 GLU A O 1
ATOM 703 N N . ALA A 1 84 ? 1.524 -2.128 13.734 1.00 96.44 84 ALA A N 1
ATOM 704 C CA . ALA A 1 84 ? 0.565 -1.953 12.654 1.00 96.44 84 ALA A CA 1
ATOM 705 C C . ALA A 1 84 ? 0.325 -3.241 11.847 1.00 96.44 84 ALA A C 1
ATOM 707 O O . ALA A 1 84 ? -0.820 -3.580 11.571 1.00 96.44 84 ALA A O 1
ATOM 708 N N . ILE A 1 85 ? 1.366 -4.025 11.545 1.00 97.75 85 ILE A N 1
ATOM 709 C CA . ILE A 1 85 ? 1.193 -5.296 10.822 1.00 97.75 85 ILE A CA 1
ATOM 710 C C . ILE A 1 85 ? 0.339 -6.311 11.596 1.00 97.75 85 ILE A C 1
ATOM 712 O O . ILE A 1 85 ? -0.300 -7.159 10.982 1.00 97.75 85 ILE A O 1
ATOM 716 N N . ARG A 1 86 ? 0.278 -6.213 12.932 1.00 95.50 86 ARG A N 1
ATOM 717 C CA . ARG A 1 86 ? -0.483 -7.142 13.782 1.00 95.50 86 ARG A CA 1
ATOM 718 C C . ARG A 1 86 ? -1.956 -6.770 13.929 1.00 95.50 86 ARG A C 1
ATOM 720 O O . ARG A 1 86 ? -2.764 -7.676 14.085 1.00 95.50 86 ARG A O 1
ATOM 727 N N . SER A 1 87 ? -2.322 -5.490 13.856 1.00 93.25 87 SER A N 1
ATOM 728 C CA . SER A 1 87 ? -3.702 -5.063 14.167 1.00 93.25 87 SER A CA 1
ATOM 729 C C . SER A 1 87 ? -4.240 -3.884 13.351 1.00 93.25 87 SER A C 1
ATOM 731 O O . SER A 1 87 ? -5.373 -3.455 13.569 1.00 93.25 87 SER A O 1
ATOM 733 N N . LYS A 1 88 ? -3.440 -3.317 12.444 1.00 96.62 88 LYS A N 1
ATOM 734 C CA . LYS A 1 88 ? -3.780 -2.144 11.627 1.00 96.62 88 LYS A CA 1
ATOM 735 C C . LYS A 1 88 ? -3.400 -2.391 10.171 1.00 96.62 88 LYS A C 1
ATOM 737 O O . LYS A 1 88 ? -2.546 -1.710 9.603 1.00 96.62 88 LYS A O 1
ATOM 742 N N . ARG A 1 89 ? -4.037 -3.398 9.579 1.00 97.94 89 ARG A N 1
ATOM 743 C CA . ARG A 1 89 ? -3.919 -3.739 8.159 1.00 97.94 89 ARG A CA 1
ATOM 744 C C . ARG A 1 89 ? -5.027 -3.056 7.361 1.00 97.94 89 ARG A C 1
ATOM 746 O O . ARG A 1 89 ? -6.145 -2.901 7.844 1.00 97.94 89 ARG A O 1
ATOM 753 N N . CYS A 1 90 ? -4.698 -2.611 6.160 1.00 98.19 90 CYS A N 1
ATOM 754 C CA . CYS A 1 90 ? -5.632 -2.008 5.218 1.00 98.19 90 CYS A CA 1
ATOM 755 C C . CYS A 1 90 ? -5.398 -2.569 3.813 1.00 98.19 90 CYS A C 1
ATOM 757 O O . CYS A 1 90 ? -4.341 -3.137 3.536 1.00 98.19 90 CYS A O 1
ATOM 759 N N . VAL A 1 91 ? -6.371 -2.396 2.926 1.00 98.19 91 VAL A N 1
ATOM 760 C CA . VAL A 1 91 ? -6.213 -2.627 1.488 1.00 98.19 91 VAL A CA 1
ATOM 761 C C . VAL A 1 91 ? -6.222 -1.282 0.783 1.00 98.19 91 VAL A C 1
ATOM 763 O O . VAL A 1 91 ? -7.070 -0.436 1.065 1.00 98.19 91 VAL A O 1
ATOM 766 N N . VAL A 1 92 ? -5.269 -1.080 -0.120 1.00 97.81 92 VAL A N 1
ATOM 767 C CA . VAL A 1 92 ? -5.208 0.097 -0.987 1.00 97.81 92 VAL A CA 1
ATOM 768 C C . VAL A 1 92 ? -5.666 -0.346 -2.378 1.00 97.81 92 VAL A C 1
ATOM 770 O O . VAL A 1 92 ? -4.915 -1.064 -3.043 1.00 97.81 92 VAL A O 1
ATOM 773 N N . PRO A 1 93 ? -6.895 -0.000 -2.800 1.00 96.25 93 PRO A N 1
ATOM 774 C CA . PRO A 1 93 ? -7.355 -0.309 -4.144 1.00 96.25 93 PRO A CA 1
ATOM 775 C C . PRO A 1 93 ? -6.595 0.524 -5.177 1.00 96.25 93 PRO A C 1
ATOM 777 O O . PRO A 1 93 ? -6.391 1.727 -4.995 1.00 96.25 93 PRO A O 1
ATOM 780 N N . ALA A 1 94 ? -6.212 -0.119 -6.272 1.00 95.56 94 ALA A N 1
ATOM 781 C CA . ALA A 1 94 ? -5.599 0.516 -7.427 1.00 95.56 94 ALA A CA 1
ATOM 782 C C . ALA A 1 94 ? -6.044 -0.197 -8.708 1.00 95.56 94 ALA A C 1
ATOM 784 O O . ALA A 1 94 ? -6.338 -1.386 -8.692 1.00 95.56 94 ALA A O 1
ATOM 785 N N . THR A 1 95 ? -6.060 0.519 -9.822 1.00 93.94 95 THR A N 1
ATOM 786 C CA . THR A 1 95 ? -6.179 -0.087 -11.159 1.00 93.94 95 THR A CA 1
ATOM 787 C C . THR A 1 95 ? -4.797 -0.467 -11.688 1.00 93.94 95 THR A C 1
ATOM 789 O O . THR A 1 95 ? -4.631 -1.474 -12.364 1.00 93.94 95 THR A O 1
ATOM 792 N N . GLY A 1 96 ? -3.782 0.312 -11.316 1.00 94.69 96 GLY A N 1
ATOM 793 C CA . GLY A 1 96 ? -2.399 0.040 -11.667 1.00 94.69 96 GLY A CA 1
ATOM 794 C C . GLY A 1 96 ? -1.431 0.961 -10.941 1.00 94.69 96 GLY A C 1
ATOM 795 O O . GLY A 1 96 ? -1.813 1.849 -10.164 1.00 94.69 96 GLY A O 1
ATOM 796 N N . PHE A 1 97 ? -0.144 0.749 -11.189 1.00 96.31 97 PHE A N 1
ATOM 797 C CA . PHE A 1 97 ? 0.918 1.596 -10.659 1.00 96.31 97 PHE A CA 1
ATOM 798 C C . PHE A 1 97 ? 1.991 1.888 -11.698 1.00 96.31 97 PHE A C 1
ATOM 800 O O . PHE A 1 97 ? 2.100 1.202 -12.708 1.00 96.31 97 PHE A O 1
ATOM 807 N N . TYR A 1 98 ? 2.779 2.934 -11.453 1.00 96.00 98 TYR A N 1
ATOM 808 C CA . TYR A 1 98 ? 3.885 3.297 -12.332 1.00 96.00 98 TYR A CA 1
ATOM 809 C C . TYR A 1 98 ? 5.227 2.955 -11.704 1.00 96.00 98 TYR A C 1
ATOM 811 O O . TYR A 1 98 ? 5.479 3.271 -10.535 1.00 96.00 98 TYR A O 1
ATOM 819 N N . GLU A 1 99 ? 6.122 2.413 -12.519 1.00 96.62 99 GLU A N 1
ATOM 820 C CA . GLU A 1 99 ? 7.493 2.104 -12.132 1.00 96.62 99 GLU A CA 1
ATOM 821 C C . GLU A 1 99 ? 8.460 2.418 -13.281 1.00 96.62 99 GLU A C 1
ATOM 823 O O . GLU A 1 99 ? 8.071 2.480 -14.447 1.00 96.62 99 GLU A O 1
ATOM 828 N N . TRP A 1 100 ? 9.719 2.688 -12.942 1.00 95.19 100 TRP A N 1
ATOM 829 C CA . TRP A 1 100 ? 10.760 3.039 -13.906 1.00 95.19 100 TRP A CA 1
ATOM 830 C C . TRP A 1 100 ? 11.908 2.046 -13.816 1.00 95.19 100 TRP A C 1
ATOM 832 O O . TRP A 1 100 ? 12.343 1.715 -12.712 1.00 95.19 100 TRP A O 1
ATOM 842 N N . ASN A 1 101 ? 12.427 1.632 -14.971 1.00 95.00 101 ASN A N 1
ATOM 843 C CA . ASN A 1 101 ? 13.638 0.819 -15.028 1.00 95.00 101 ASN A CA 1
ATOM 844 C C . ASN A 1 101 ? 14.914 1.649 -14.794 1.00 95.00 101 ASN A C 1
ATOM 846 O O . ASN A 1 101 ? 14.867 2.874 -14.628 1.00 95.00 101 ASN A O 1
ATOM 850 N N . ALA A 1 102 ? 16.070 0.980 -14.775 1.00 92.81 102 ALA A N 1
ATOM 851 C CA . ALA A 1 102 ? 17.368 1.618 -14.546 1.00 92.81 102 ALA A CA 1
ATOM 852 C C . ALA A 1 102 ? 17.691 2.700 -15.597 1.00 92.81 102 ALA A C 1
ATOM 854 O O . ALA A 1 102 ? 18.298 3.726 -15.278 1.00 92.81 102 ALA A O 1
ATOM 855 N N . GLU A 1 103 ? 17.210 2.515 -16.827 1.00 95.06 103 GLU A N 1
ATOM 856 C CA . GLU A 1 103 ? 17.333 3.446 -17.951 1.00 95.06 103 GLU A CA 1
ATOM 857 C C . GLU A 1 103 ? 16.323 4.605 -17.889 1.00 95.06 103 GLU A C 1
ATOM 859 O O . GLU A 1 103 ? 16.298 5.450 -18.783 1.00 95.06 103 GLU A O 1
ATOM 864 N N . LYS A 1 104 ? 15.509 4.684 -16.826 1.00 93.19 104 LYS A N 1
ATOM 865 C CA . LYS A 1 104 ? 14.449 5.687 -16.622 1.00 93.19 104 LYS A CA 1
ATOM 866 C C . LYS A 1 104 ? 13.320 5.619 -17.654 1.00 93.19 104 LYS A C 1
ATOM 868 O O . LYS A 1 104 ? 12.606 6.605 -17.845 1.00 93.19 104 LYS A O 1
ATOM 873 N N . THR A 1 105 ? 13.111 4.460 -18.266 1.00 94.56 105 THR A N 1
ATOM 874 C CA . THR A 1 105 ? 11.905 4.177 -19.052 1.00 94.56 105 THR A CA 1
ATOM 875 C C . THR A 1 105 ? 10.755 3.900 -18.092 1.00 94.56 105 THR A C 1
ATOM 877 O O . THR A 1 105 ? 10.900 3.083 -17.183 1.00 94.56 105 THR A O 1
ATOM 880 N N . GLY A 1 106 ? 9.644 4.621 -18.252 1.00 95.19 106 GLY A N 1
ATOM 881 C CA . GLY A 1 106 ? 8.467 4.491 -17.395 1.00 95.19 106 GLY A CA 1
ATOM 882 C C . GLY A 1 106 ? 7.471 3.471 -17.932 1.00 95.19 106 GLY A C 1
ATOM 883 O O 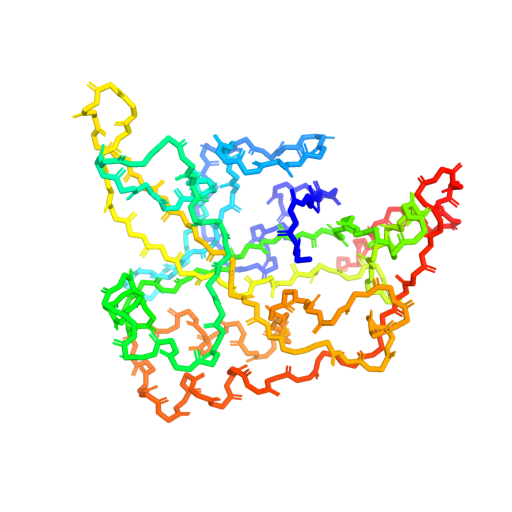. GLY A 1 106 ? 7.161 3.479 -19.123 1.00 95.19 106 GLY A O 1
ATOM 884 N N . TYR A 1 107 ? 6.927 2.659 -17.033 1.00 95.75 107 TYR A N 1
ATOM 885 C CA . TYR A 1 107 ? 5.924 1.642 -17.326 1.00 95.75 107 TYR A CA 1
ATOM 886 C C . TYR A 1 107 ? 4.687 1.846 -16.451 1.00 95.75 107 TYR A C 1
ATOM 888 O O . TYR A 1 107 ? 4.822 2.229 -15.283 1.00 95.75 107 TYR A O 1
ATOM 896 N N . SER A 1 108 ? 3.501 1.595 -17.003 1.00 94.88 108 SER A N 1
ATOM 897 C CA . SER A 1 108 ? 2.330 1.215 -16.214 1.00 94.88 108 SER A CA 1
ATOM 898 C C . SER A 1 108 ? 2.347 -0.295 -15.994 1.00 94.88 108 SER A C 1
ATOM 900 O O . SER A 1 108 ? 2.759 -1.067 -16.864 1.00 94.88 108 SER A O 1
ATOM 902 N N . VAL A 1 109 ? 1.938 -0.698 -14.797 1.00 95.12 109 VAL A N 1
ATOM 903 C CA . VAL A 1 109 ? 1.844 -2.093 -14.381 1.00 95.12 109 VAL A CA 1
ATOM 904 C C . VAL A 1 109 ? 0.410 -2.359 -13.954 1.00 95.12 109 VAL A C 1
ATOM 906 O O . VAL A 1 109 ? -0.088 -1.714 -13.026 1.00 95.12 109 VAL A O 1
ATOM 909 N N . GLU A 1 110 ? -0.224 -3.308 -14.635 1.00 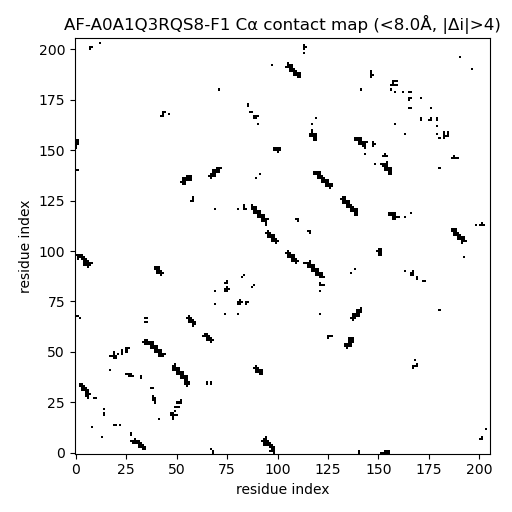94.38 110 GLU A N 1
ATOM 910 C CA . GLU A 1 110 ? -1.636 -3.671 -14.485 1.00 94.38 110 GLU A CA 1
ATOM 911 C C . GLU A 1 110 ? -1.807 -5.198 -14.374 1.00 94.38 110 GLU A C 1
ATOM 913 O O . GLU A 1 110 ? -0.871 -5.965 -14.625 1.00 94.38 110 GLU A O 1
ATOM 918 N N . LEU A 1 111 ? -3.001 -5.644 -13.974 1.00 92.38 111 LEU A N 1
ATOM 919 C CA . LEU A 1 111 ? -3.396 -7.048 -14.084 1.00 92.38 111 LEU A CA 1
ATOM 920 C C . LEU A 1 111 ? -3.855 -7.311 -15.530 1.00 92.38 111 LEU A C 1
ATOM 922 O O . LEU A 1 111 ? -4.485 -6.428 -16.112 1.00 92.38 111 LEU A O 1
ATOM 926 N N . PRO A 1 112 ? -3.584 -8.496 -16.113 1.00 87.75 112 PRO A N 1
ATOM 927 C CA . PRO A 1 112 ? -3.936 -8.798 -17.506 1.00 87.75 112 PRO A CA 1
ATOM 928 C C . PRO A 1 112 ? -5.417 -8.608 -17.868 1.00 87.75 112 PRO A C 1
ATOM 930 O O . PRO A 1 112 ? -5.716 -8.289 -19.014 1.00 87.75 112 PRO A O 1
ATOM 933 N N . ASP A 1 113 ? -6.324 -8.787 -16.904 1.00 83.38 113 ASP A N 1
ATOM 934 C CA . ASP A 1 113 ? -7.776 -8.732 -17.112 1.00 83.38 113 ASP A CA 1
ATOM 935 C C . ASP A 1 113 ? -8.415 -7.393 -16.678 1.00 83.38 113 ASP A C 1
ATOM 937 O O . ASP A 1 113 ? -9.637 -7.279 -16.626 1.00 83.38 113 ASP A O 1
ATOM 941 N N . HIS A 1 114 ? -7.614 -6.355 -16.396 1.00 69.75 114 HIS A N 1
ATOM 942 C CA . HIS A 1 114 ? -8.078 -5.048 -15.876 1.00 69.75 114 HIS A CA 1
ATOM 943 C C . HIS A 1 114 ? -8.819 -5.130 -14.539 1.00 69.75 114 HIS A C 1
ATOM 945 O O . HIS A 1 114 ? -9.613 -4.253 -14.194 1.00 69.75 114 HIS A O 1
ATOM 951 N N . ASP A 1 115 ? -8.525 -6.171 -13.768 1.00 81.31 115 ASP A N 1
ATOM 952 C CA . ASP A 1 115 ? -9.066 -6.351 -12.432 1.00 81.31 115 ASP A CA 1
ATOM 953 C C . ASP A 1 115 ? -8.527 -5.308 -11.446 1.00 81.31 115 ASP A C 1
ATOM 955 O O . ASP A 1 115 ? -7.424 -4.765 -11.578 1.00 81.31 115 ASP A O 1
ATOM 959 N N . LEU A 1 116 ? -9.308 -5.065 -10.394 1.00 92.44 116 LEU A N 1
ATOM 960 C CA . LEU A 1 116 ? -8.900 -4.213 -9.287 1.00 92.44 116 LEU A CA 1
ATOM 961 C C . LEU A 1 116 ? -7.710 -4.836 -8.541 1.00 92.44 116 LEU A C 1
ATOM 963 O O . LEU A 1 116 ? -7.835 -5.869 -7.880 1.00 92.44 116 LEU A O 1
ATOM 967 N N . MET A 1 117 ? -6.568 -4.152 -8.544 1.00 94.94 117 MET A N 1
ATOM 968 C CA . MET A 1 117 ? -5.452 -4.498 -7.673 1.00 94.94 117 MET A CA 1
ATOM 969 C C . MET A 1 117 ? -5.776 -4.155 -6.220 1.00 94.94 117 MET A C 1
ATOM 971 O O . MET A 1 117 ? -6.187 -3.041 -5.886 1.00 94.94 117 MET A O 1
ATOM 975 N N . CYS A 1 118 ? -5.501 -5.102 -5.327 1.00 96.38 118 CYS A N 1
ATOM 976 C CA . CYS A 1 118 ? -5.621 -4.917 -3.886 1.00 96.38 118 CYS A CA 1
ATOM 977 C C . CYS A 1 118 ? -4.229 -4.896 -3.251 1.00 96.38 118 CYS A C 1
ATOM 979 O O . CYS A 1 118 ? -3.691 -5.947 -2.907 1.00 96.38 118 CYS A O 1
ATOM 981 N N . PHE A 1 119 ? -3.616 -3.721 -3.073 1.00 98.12 119 PHE A N 1
ATOM 982 C CA . PHE A 1 119 ? -2.328 -3.667 -2.378 1.00 98.12 119 PHE A CA 1
ATOM 983 C C . PHE A 1 119 ? -2.518 -3.865 -0.877 1.00 98.12 119 PHE A C 1
ATOM 985 O O . PHE A 1 119 ? -3.308 -3.170 -0.231 1.00 98.12 119 PHE A O 1
ATOM 992 N N . ALA A 1 120 ? -1.738 -4.773 -0.303 1.00 98.31 120 ALA A N 1
ATOM 993 C CA . ALA A 1 120 ? -1.620 -4.925 1.133 1.00 98.31 120 ALA A CA 1
ATOM 994 C C . ALA A 1 120 ? -0.995 -3.658 1.728 1.00 98.31 120 ALA A C 1
ATOM 996 O O . ALA A 1 120 ? 0.081 -3.219 1.318 1.00 98.31 120 ALA A O 1
ATOM 997 N N . GLY A 1 121 ? -1.655 -3.065 2.714 1.00 98.31 121 GLY A N 1
ATOM 998 C CA . GLY A 1 121 ? -1.184 -1.888 3.425 1.00 98.31 121 GLY A CA 1
ATOM 999 C C . GLY A 1 121 ? -1.224 -2.077 4.934 1.00 98.31 121 GLY A C 1
ATOM 1000 O O . GLY A 1 121 ? -1.955 -2.910 5.472 1.00 98.31 121 GLY A O 1
ATOM 1001 N N . ILE A 1 122 ? -0.432 -1.274 5.631 1.00 98.38 122 ILE A N 1
ATOM 1002 C CA . ILE A 1 122 ? -0.532 -1.099 7.079 1.00 98.38 122 ILE A CA 1
ATOM 1003 C C . ILE A 1 122 ? -0.765 0.371 7.386 1.00 98.38 122 ILE A C 1
ATOM 1005 O O . ILE A 1 122 ? -0.272 1.242 6.670 1.00 98.38 122 ILE A O 1
ATOM 1009 N N . TYR A 1 123 ? -1.477 0.659 8.466 1.00 98.00 123 TYR A N 1
ATOM 1010 C CA . TYR A 1 123 ? -1.814 2.024 8.840 1.00 98.00 123 TYR A CA 1
ATOM 1011 C C . TYR A 1 123 ? -1.573 2.295 10.320 1.00 98.00 123 TYR A C 1
ATOM 1013 O O . TYR A 1 123 ? -1.416 1.388 11.136 1.00 98.00 123 TYR A O 1
ATOM 1021 N N . ARG A 1 124 ? -1.490 3.573 10.675 1.00 96.31 124 ARG A N 1
ATOM 1022 C CA . ARG A 1 124 ? -1.343 4.021 12.061 1.00 96.31 124 ARG A CA 1
ATOM 1023 C C . ARG A 1 124 ? -1.788 5.466 12.209 1.00 96.31 124 ARG A C 1
ATOM 1025 O O . ARG A 1 124 ? -1.876 6.207 11.231 1.00 96.31 124 ARG A O 1
ATOM 1032 N N . LYS A 1 125 ? -2.002 5.866 13.455 1.00 95.56 125 LYS A N 1
ATOM 1033 C CA . LYS A 1 125 ? -2.165 7.270 13.815 1.00 95.56 125 LYS A CA 1
ATOM 1034 C C . LYS A 1 125 ? -0.789 7.931 13.908 1.00 95.56 125 LYS A C 1
ATOM 1036 O O . LYS A 1 125 ? 0.157 7.309 14.397 1.00 95.56 125 LYS A O 1
ATOM 1041 N N . GLN A 1 126 ? -0.666 9.163 13.437 1.00 93.94 126 GLN A N 1
ATOM 1042 C CA . GLN A 1 126 ? 0.541 9.977 13.592 1.00 93.94 126 GLN A CA 1
ATOM 1043 C C . GLN A 1 126 ? 0.182 11.461 13.674 1.00 93.94 126 GLN A C 1
ATOM 1045 O O . GLN A 1 126 ? -0.986 11.815 13.549 1.00 93.94 126 GLN A O 1
ATOM 1050 N N . LEU A 1 127 ? 1.185 12.312 13.889 1.00 92.38 127 LEU A N 1
ATOM 1051 C CA . LEU A 1 127 ? 1.035 13.755 13.733 1.00 92.38 127 LEU A CA 1
ATOM 1052 C C . LEU A 1 127 ? 1.426 14.168 12.312 1.00 92.38 127 LEU A C 1
ATOM 1054 O O . LEU A 1 127 ? 2.430 13.684 11.772 1.00 92.38 127 LEU A O 1
ATOM 1058 N N . ASP A 1 128 ? 0.636 15.061 11.730 1.00 89.31 128 ASP A N 1
ATOM 1059 C CA . ASP A 1 128 ? 0.922 15.707 10.460 1.00 89.31 128 ASP A CA 1
ATOM 1060 C C . ASP A 1 128 ? 2.033 16.773 10.616 1.00 89.31 128 ASP A C 1
ATOM 1062 O O . ASP A 1 128 ? 2.662 16.930 11.667 1.00 89.31 128 ASP A O 1
ATOM 1066 N N . LYS A 1 129 ? 2.305 17.531 9.547 1.00 84.12 129 LYS A N 1
ATOM 1067 C CA . LYS A 1 129 ? 3.326 18.598 9.557 1.00 84.12 129 LYS A CA 1
ATOM 1068 C C . LYS A 1 129 ? 2.975 19.796 10.455 1.00 84.12 129 LYS A C 1
ATOM 1070 O O . LYS A 1 129 ? 3.867 20.586 10.758 1.00 84.12 129 LYS A O 1
ATOM 1075 N N . ASN A 1 130 ? 1.706 19.950 10.821 1.00 87.69 130 ASN A N 1
ATOM 1076 C CA . ASN A 1 130 ? 1.188 21.023 11.663 1.00 87.69 130 ASN A CA 1
ATOM 1077 C C . ASN A 1 130 ? 1.039 20.577 13.131 1.00 87.69 130 ASN A C 1
ATOM 1079 O O . ASN A 1 130 ? 0.711 21.399 13.983 1.00 87.69 130 ASN A O 1
ATOM 1083 N N . GLY A 1 131 ? 1.314 19.303 13.438 1.00 87.88 131 GLY A N 1
ATOM 1084 C CA . GLY A 1 131 ? 1.133 18.728 14.770 1.00 87.88 131 GLY A CA 1
ATOM 1085 C C . GLY A 1 131 ? -0.292 18.242 15.043 1.00 87.88 131 GLY A C 1
ATOM 1086 O O . GLY A 1 131 ? -0.620 17.973 16.198 1.00 87.88 131 GLY A O 1
ATOM 1087 N N . GLU A 1 132 ? -1.130 18.123 14.014 1.00 92.31 132 GLU A N 1
ATOM 1088 C CA . GLU A 1 132 ? -2.493 17.604 14.109 1.00 92.31 132 GLU A CA 1
ATOM 1089 C C . GLU A 1 132 ? -2.514 16.088 13.913 1.00 92.31 132 GLU A C 1
ATOM 1091 O O . GLU A 1 132 ? -1.692 15.517 13.198 1.00 92.31 132 GLU A O 1
ATOM 1096 N N . GLU A 1 133 ? -3.455 15.406 14.559 1.00 95.00 133 GLU A N 1
ATOM 1097 C CA . GLU A 1 133 ? -3.577 13.959 14.431 1.00 95.00 133 GLU A CA 1
ATOM 1098 C C . GLU A 1 133 ? -4.143 13.551 13.064 1.00 95.00 133 GLU A C 1
ATOM 1100 O O . GLU A 1 133 ? -5.218 13.991 12.663 1.00 95.00 133 GLU A O 1
ATOM 1105 N N . GLU A 1 134 ? -3.471 12.616 12.395 1.00 94.94 134 GLU A N 1
ATOM 1106 C CA . GLU A 1 134 ? -3.904 12.042 11.124 1.00 94.94 134 GLU A CA 1
ATOM 1107 C C . GLU A 1 134 ? -3.806 10.511 11.127 1.00 94.94 134 GLU A C 1
ATOM 1109 O O . GLU A 1 134 ? -3.012 9.904 11.857 1.00 94.94 134 GLU A O 1
ATOM 1114 N N . TRP A 1 135 ? -4.599 9.874 10.265 1.00 96.38 135 TRP A N 1
ATOM 1115 C CA . TRP A 1 135 ? -4.378 8.485 9.877 1.00 96.38 135 TRP A CA 1
ATOM 1116 C C . TRP A 1 135 ? -3.478 8.446 8.650 1.00 96.38 135 TRP A C 1
ATOM 1118 O O . TRP A 1 135 ? -3.750 9.100 7.643 1.00 96.38 135 TRP A O 1
ATOM 1128 N N . ALA A 1 136 ? -2.422 7.647 8.730 1.00 97.19 136 ALA A N 1
ATOM 1129 C CA . ALA A 1 136 ? -1.505 7.428 7.628 1.00 97.19 136 ALA A CA 1
ATOM 1130 C C . ALA A 1 136 ? -1.380 5.941 7.324 1.00 97.19 136 ALA A C 1
ATOM 1132 O O . ALA A 1 136 ? -1.469 5.113 8.235 1.00 97.19 136 ALA A O 1
ATOM 1133 N N . PHE A 1 137 ? -1.114 5.612 6.064 1.00 98.38 137 PHE A N 1
ATOM 1134 C CA . PHE A 1 137 ? -0.861 4.251 5.604 1.00 98.38 137 PHE A CA 1
ATOM 1135 C C . PHE A 1 137 ? 0.487 4.128 4.887 1.00 98.38 137 PHE A C 1
ATOM 1137 O O . PHE A 1 137 ? 1.082 5.113 4.451 1.00 98.38 137 PHE A O 1
ATOM 1144 N N . SER A 1 138 ? 0.974 2.900 4.778 1.00 98.31 138 SER A N 1
ATOM 1145 C CA . SER A 1 138 ? 2.167 2.516 4.032 1.00 98.31 138 SER A CA 1
ATOM 1146 C C . SER A 1 138 ? 1.860 1.240 3.256 1.00 98.31 138 SER A C 1
ATOM 1148 O O . SER A 1 138 ? 1.262 0.312 3.808 1.00 98.31 138 SER A O 1
ATOM 1150 N N . ILE A 1 139 ? 2.262 1.190 1.987 1.00 98.69 139 ILE A N 1
ATOM 1151 C CA . ILE A 1 139 ? 2.055 0.019 1.130 1.00 98.69 139 ILE A CA 1
ATOM 1152 C C . ILE A 1 139 ? 3.093 -1.040 1.494 1.00 98.69 139 ILE A C 1
ATOM 1154 O O . ILE A 1 139 ? 4.293 -0.764 1.577 1.00 98.69 139 ILE A O 1
ATOM 1158 N N . VAL A 1 140 ? 2.649 -2.269 1.728 1.00 98.38 140 VAL A N 1
ATOM 1159 C CA . VAL A 1 140 ? 3.550 -3.396 1.942 1.00 98.38 140 VAL A CA 1
ATOM 1160 C C . VAL A 1 140 ? 4.179 -3.769 0.604 1.00 98.38 140 VAL A C 1
ATOM 1162 O O . VAL A 1 140 ? 3.496 -3.881 -0.407 1.00 98.38 140 VAL A O 1
ATOM 1165 N N . THR A 1 141 ? 5.499 -3.943 0.581 1.00 97.62 141 THR A N 1
ATOM 1166 C CA . THR A 1 141 ? 6.236 -4.315 -0.639 1.00 97.62 141 THR A CA 1
ATOM 1167 C C . THR A 1 141 ? 7.016 -5.595 -0.426 1.00 97.62 141 THR A C 1
ATOM 1169 O O . THR A 1 141 ? 7.571 -5.807 0.654 1.00 97.62 141 THR A O 1
ATOM 1172 N N . ARG A 1 142 ? 7.146 -6.395 -1.480 1.00 96.06 142 ARG A N 1
ATOM 1173 C CA . ARG A 1 142 ? 7.908 -7.651 -1.511 1.00 96.06 142 ARG A CA 1
ATOM 1174 C C . ARG A 1 142 ? 8.941 -7.640 -2.639 1.00 96.06 142 ARG A C 1
ATOM 1176 O O . ARG A 1 142 ? 9.030 -6.669 -3.399 1.00 96.06 142 ARG A O 1
ATOM 1183 N N . GLU A 1 143 ? 9.767 -8.678 -2.687 1.00 95.56 143 GLU A N 1
ATOM 1184 C CA . GLU A 1 143 ? 10.601 -8.980 -3.852 1.00 95.56 143 GLU A CA 1
ATOM 1185 C C . GLU A 1 143 ? 9.730 -9.132 -5.102 1.00 95.56 143 GLU A C 1
ATOM 1187 O O . GLU A 1 143 ? 8.595 -9.619 -5.016 1.00 95.56 143 GLU A O 1
ATOM 1192 N N . ALA A 1 144 ? 10.243 -8.633 -6.227 1.00 95.56 144 ALA A N 1
ATOM 1193 C CA . ALA A 1 144 ? 9.562 -8.697 -7.508 1.00 95.56 144 ALA A CA 1
ATOM 1194 C C . ALA A 1 144 ? 9.365 -10.147 -7.978 1.00 95.56 144 ALA A C 1
ATOM 1196 O O . ALA A 1 144 ? 10.179 -11.025 -7.705 1.00 95.56 144 ALA A O 1
ATOM 1197 N N . ASN A 1 145 ? 8.277 -10.393 -8.703 1.00 93.69 145 ASN A N 1
ATOM 1198 C CA . ASN A 1 145 ? 8.115 -11.607 -9.497 1.00 93.69 145 ASN A CA 1
ATOM 1199 C C . ASN A 1 145 ? 8.899 -11.482 -10.822 1.00 93.69 145 ASN A C 1
ATOM 1201 O O . ASN A 1 145 ? 9.577 -10.480 -11.068 1.00 93.69 145 ASN A O 1
ATOM 1205 N N . ALA A 1 146 ? 8.807 -12.502 -11.679 1.00 94.56 146 ALA A N 1
ATOM 1206 C CA . ALA A 1 146 ? 9.534 -12.544 -12.949 1.00 94.56 146 ALA A CA 1
ATOM 1207 C C . ALA A 1 146 ? 9.231 -11.339 -13.861 1.00 94.56 146 ALA A C 1
ATOM 1209 O O . ALA A 1 146 ? 10.154 -10.786 -14.456 1.00 94.56 146 ALA A O 1
ATOM 1210 N N . ASP A 1 147 ? 7.972 -10.900 -13.927 1.00 94.62 147 ASP A N 1
ATOM 1211 C CA . ASP A 1 147 ? 7.560 -9.766 -14.760 1.00 94.62 147 ASP A CA 1
ATOM 1212 C C . ASP A 1 147 ? 8.129 -8.449 -14.232 1.00 94.62 147 ASP A C 1
ATOM 1214 O O . ASP A 1 147 ? 8.789 -7.705 -14.959 1.00 94.62 147 ASP A O 1
ATOM 1218 N N . MET A 1 148 ? 7.961 -8.189 -12.933 1.00 95.81 148 MET A N 1
ATOM 1219 C CA . MET A 1 148 ? 8.462 -6.960 -12.323 1.00 95.81 148 MET A CA 1
ATOM 1220 C C . MET A 1 148 ? 9.984 -6.879 -12.319 1.00 95.81 148 MET A C 1
ATOM 1222 O O . MET A 1 148 ? 10.512 -5.779 -12.469 1.00 95.81 148 MET A O 1
ATOM 1226 N N . HIS A 1 149 ? 10.704 -8.002 -12.220 1.00 95.81 149 HIS A N 1
ATOM 1227 C CA . HIS A 1 149 ? 12.171 -8.009 -12.253 1.00 95.81 149 HIS A CA 1
ATOM 1228 C C . HIS A 1 149 ? 12.762 -7.455 -13.553 1.00 95.81 149 HIS A C 1
ATOM 1230 O O . HIS A 1 149 ? 13.917 -7.027 -13.551 1.00 95.81 149 HIS A O 1
ATOM 1236 N N . GLN A 1 150 ? 11.977 -7.403 -14.632 1.00 94.19 150 GLN A N 1
ATOM 1237 C CA . GLN A 1 150 ? 12.386 -6.768 -15.884 1.00 94.19 150 GLN A CA 1
ATOM 1238 C C . GLN A 1 150 ? 12.571 -5.249 -15.739 1.00 94.19 150 GLN A C 1
ATOM 1240 O O . GLN A 1 150 ? 13.327 -4.651 -16.503 1.00 94.19 150 GLN A O 1
ATOM 1245 N N . ILE A 1 151 ? 11.904 -4.619 -14.761 1.00 95.69 151 ILE A N 1
ATOM 1246 C CA . ILE A 1 151 ? 11.936 -3.163 -14.560 1.00 95.69 151 ILE A CA 1
ATOM 1247 C C . ILE A 1 151 ? 12.380 -2.743 -13.154 1.00 95.69 151 ILE A C 1
ATOM 1249 O O . ILE A 1 151 ? 13.021 -1.708 -13.010 1.00 95.69 151 ILE A O 1
ATOM 1253 N N . HIS A 1 152 ? 12.078 -3.503 -12.101 1.00 96.25 152 HIS A N 1
ATOM 1254 C CA . HIS A 1 152 ? 12.446 -3.157 -10.729 1.00 96.25 152 HIS A CA 1
ATOM 1255 C C . HIS A 1 152 ? 12.477 -4.390 -9.812 1.00 96.25 152 HIS A C 1
ATOM 1257 O O . HIS A 1 152 ? 11.574 -5.213 -9.816 1.00 96.25 152 HIS A O 1
ATOM 1263 N N . GLU A 1 153 ? 13.439 -4.456 -8.889 1.00 96.50 153 GLU A N 1
ATOM 1264 C CA . GLU A 1 153 ? 13.613 -5.571 -7.931 1.00 96.50 153 GLU A CA 1
ATOM 1265 C C . GLU A 1 153 ? 12.496 -5.721 -6.874 1.00 96.50 153 GLU A C 1
ATOM 1267 O O . GLU A 1 153 ? 12.565 -6.575 -5.992 1.00 96.50 153 GLU A O 1
ATOM 1272 N N . ARG A 1 154 ? 11.495 -4.833 -6.871 1.00 95.81 154 ARG A N 1
ATOM 1273 C CA . ARG A 1 154 ? 10.495 -4.710 -5.798 1.00 95.81 154 ARG A CA 1
ATOM 1274 C C . ARG A 1 154 ? 9.147 -4.364 -6.392 1.00 95.81 154 ARG A C 1
ATOM 1276 O O . ARG A 1 154 ? 9.074 -3.534 -7.292 1.00 95.81 154 ARG A O 1
ATOM 1283 N N . MET A 1 155 ? 8.099 -4.889 -5.777 1.00 96.44 155 MET A N 1
ATOM 1284 C CA . MET A 1 155 ? 6.713 -4.637 -6.162 1.00 96.44 155 MET A CA 1
ATOM 1285 C C . MET A 1 155 ? 5.822 -4.462 -4.922 1.00 96.44 155 MET A C 1
ATOM 1287 O O . MET A 1 155 ? 6.218 -4.885 -3.825 1.00 96.44 155 MET A O 1
ATOM 1291 N N . PRO A 1 156 ? 4.640 -3.831 -5.049 1.00 97.31 156 PRO A N 1
ATOM 1292 C CA . PRO A 1 156 ? 3.593 -3.940 -4.037 1.00 97.31 156 PRO A CA 1
ATOM 1293 C C . PRO A 1 156 ? 3.278 -5.407 -3.746 1.00 97.31 156 PRO A C 1
ATOM 1295 O O . PRO A 1 156 ? 3.264 -6.237 -4.654 1.00 97.31 156 PRO A O 1
ATOM 1298 N N . LEU A 1 157 ? 3.000 -5.727 -2.486 1.00 97.25 157 LEU A N 1
ATOM 1299 C CA . LEU A 1 157 ? 2.347 -6.983 -2.150 1.00 97.25 157 LEU A CA 1
ATOM 1300 C C . LEU A 1 157 ? 0.879 -6.858 -2.575 1.00 97.25 157 LEU A C 1
ATOM 1302 O O . LEU A 1 157 ? 0.128 -6.088 -1.978 1.00 97.25 157 LEU A O 1
ATOM 1306 N N . MET A 1 158 ? 0.505 -7.570 -3.632 1.00 95.50 158 MET A N 1
ATOM 1307 C CA . MET A 1 158 ? -0.862 -7.632 -4.144 1.00 95.50 158 MET A CA 1
ATOM 1308 C C . MET A 1 158 ? -1.572 -8.839 -3.543 1.00 95.50 158 MET A C 1
ATOM 1310 O O . MET A 1 158 ? -1.046 -9.947 -3.589 1.00 95.50 158 MET A O 1
ATOM 1314 N N . LEU A 1 159 ? -2.744 -8.595 -2.968 1.00 95.56 159 LEU A N 1
ATOM 1315 C CA . LEU A 1 159 ? -3.626 -9.609 -2.410 1.00 95.56 159 LEU A CA 1
ATOM 1316 C C . LEU A 1 159 ? -4.491 -10.190 -3.521 1.00 95.56 159 LEU A C 1
ATOM 1318 O O . LEU A 1 159 ? -5.049 -9.434 -4.324 1.00 95.56 159 LEU A O 1
ATOM 1322 N N . LYS A 1 160 ? -4.671 -11.507 -3.508 1.00 92.75 160 LYS A N 1
ATOM 1323 C CA . LYS A 1 160 ? -5.749 -12.141 -4.266 1.00 92.75 160 LYS A CA 1
ATOM 1324 C C . LYS A 1 160 ? -7.105 -11.785 -3.654 1.00 92.75 160 LYS A C 1
ATOM 1326 O O . LYS A 1 160 ? -7.169 -11.525 -2.446 1.00 92.75 160 LYS A O 1
ATOM 1331 N N . PRO A 1 161 ? -8.201 -11.811 -4.432 1.00 89.88 161 PRO A N 1
ATOM 1332 C CA . PRO A 1 161 ? -9.541 -11.549 -3.910 1.00 89.88 161 PRO A CA 1
ATOM 1333 C C . PRO A 1 161 ? -9.879 -12.373 -2.656 1.00 89.88 161 PRO A C 1
ATOM 1335 O O . PRO A 1 161 ? -10.404 -11.833 -1.683 1.00 89.88 161 PRO A O 1
ATOM 1338 N N . GLU A 1 162 ? -9.505 -13.653 -2.637 1.00 91.50 162 GLU A N 1
ATOM 1339 C CA . GLU A 1 162 ? -9.724 -14.572 -1.515 1.00 91.50 162 GLU A CA 1
ATOM 1340 C C . GLU A 1 162 ? -8.868 -14.279 -0.267 1.00 91.50 162 GLU A C 1
ATOM 1342 O O . GLU A 1 162 ? -9.203 -14.726 0.830 1.00 91.50 162 GLU A O 1
ATOM 1347 N N . GLU A 1 163 ? -7.790 -13.503 -0.395 1.00 95.38 163 GLU A N 1
ATOM 1348 C CA . GLU A 1 163 ? -6.888 -13.153 0.712 1.00 95.38 163 GLU A CA 1
ATOM 1349 C C . GLU A 1 163 ? -7.291 -11.848 1.409 1.00 95.38 163 GLU A C 1
ATOM 1351 O O . GLU A 1 163 ? -6.833 -11.575 2.521 1.00 95.38 163 GLU A O 1
ATOM 1356 N N . VAL A 1 164 ? -8.158 -11.040 0.788 1.00 95.50 164 VAL A N 1
ATOM 1357 C CA . VAL A 1 164 ? -8.603 -9.745 1.329 1.00 95.50 164 VAL A CA 1
ATOM 1358 C C . VAL A 1 164 ? -9.286 -9.912 2.688 1.00 95.50 164 VAL A C 1
ATOM 1360 O O . VAL A 1 164 ? -9.013 -9.142 3.611 1.00 95.50 164 VAL A O 1
ATOM 1363 N N . ASP A 1 165 ? -10.149 -10.922 2.828 1.00 95.06 165 ASP A N 1
ATOM 1364 C CA . ASP A 1 165 ? -10.862 -11.224 4.074 1.00 95.06 165 ASP A CA 1
ATOM 1365 C C . ASP A 1 165 ? -9.866 -11.556 5.199 1.00 95.06 165 ASP A C 1
ATOM 1367 O O . ASP A 1 165 ? -9.921 -10.964 6.280 1.00 95.06 165 ASP A O 1
ATOM 1371 N N . LEU A 1 166 ? -8.901 -12.439 4.921 1.00 96.00 166 LEU A N 1
ATOM 1372 C CA . LEU A 1 166 ? -7.866 -12.834 5.878 1.00 96.00 166 LEU A CA 1
ATOM 1373 C C . LEU A 1 166 ? -6.958 -11.659 6.257 1.00 96.00 166 LEU A C 1
ATOM 1375 O O . LEU A 1 166 ? -6.654 -11.453 7.433 1.00 96.00 166 LEU A O 1
ATOM 1379 N N . TRP A 1 167 ? -6.546 -10.865 5.268 1.00 97.50 167 TRP A N 1
ATOM 1380 C CA . TRP A 1 167 ? -5.679 -9.711 5.479 1.00 97.50 167 TRP A CA 1
ATOM 1381 C C . TRP A 1 167 ? -6.334 -8.645 6.358 1.00 97.50 167 TRP A C 1
ATOM 1383 O O . TRP A 1 167 ? -5.669 -8.060 7.213 1.00 97.50 167 TRP A O 1
ATOM 1393 N N . LEU A 1 168 ? -7.628 -8.383 6.174 1.00 96.69 168 LEU A N 1
ATOM 1394 C CA . LEU A 1 168 ? -8.343 -7.357 6.933 1.00 96.69 168 LEU A CA 1
ATOM 1395 C C . LEU A 1 168 ? -8.812 -7.829 8.316 1.00 96.69 168 LEU A C 1
ATOM 1397 O O . LEU A 1 168 ? -8.959 -6.989 9.204 1.00 96.69 168 LEU A O 1
ATOM 1401 N N . SER A 1 169 ? -8.997 -9.135 8.520 1.00 94.62 169 SER A N 1
ATOM 1402 C CA . SER A 1 169 ? -9.499 -9.706 9.775 1.00 94.62 169 SER A CA 1
ATOM 1403 C C . SER A 1 169 ? -8.662 -9.291 10.987 1.00 94.62 169 SER A C 1
ATOM 1405 O O . SER A 1 169 ? -7.478 -9.615 11.073 1.00 94.62 169 SER A O 1
ATOM 1407 N N . GLU A 1 170 ? -9.279 -8.633 11.976 1.00 91.06 170 GLU A N 1
ATOM 1408 C CA . GLU A 1 170 ? -8.634 -8.289 13.260 1.00 91.06 170 GLU A CA 1
ATOM 1409 C C . GLU A 1 170 ? -8.264 -9.543 14.085 1.00 91.06 170 GLU A C 1
ATOM 1411 O O . GLU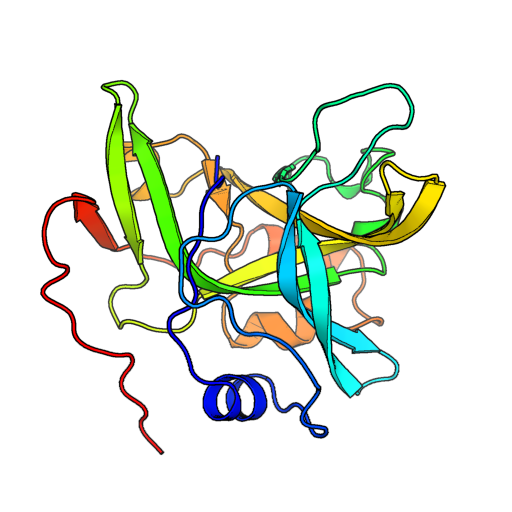 A 1 170 ? -7.434 -9.455 14.990 1.00 91.06 170 GLU A O 1
ATOM 1416 N N . ALA A 1 171 ? -8.857 -10.701 13.769 1.00 92.38 171 ALA A N 1
ATOM 1417 C CA . ALA A 1 171 ? -8.617 -11.972 14.451 1.00 92.38 171 ALA A CA 1
ATOM 1418 C C . ALA A 1 171 ? -7.456 -12.785 13.856 1.00 92.38 171 ALA A C 1
ATOM 1420 O O . ALA A 1 171 ? -7.051 -13.763 14.480 1.00 92.38 171 ALA A O 1
ATOM 1421 N N . ALA A 1 172 ? -6.933 -12.394 12.686 1.00 95.00 172 ALA A N 1
ATOM 1422 C CA . ALA A 1 172 ? -5.874 -13.139 12.015 1.00 95.00 172 ALA A CA 1
ATOM 1423 C C . ALA A 1 172 ? -4.589 -13.180 12.855 1.00 95.00 172 ALA A C 1
ATOM 1425 O O . ALA A 1 172 ? -4.085 -12.139 13.304 1.00 95.00 172 ALA A O 1
ATOM 1426 N N . ASP A 1 173 ? -4.045 -14.378 13.045 1.00 96.19 173 ASP A N 1
ATOM 1427 C CA . ASP A 1 173 ? -2.803 -14.588 13.773 1.00 96.19 173 ASP A CA 1
ATOM 1428 C C . ASP A 1 173 ? -1.556 -14.322 12.906 1.00 96.19 173 ASP A C 1
ATOM 1430 O O . ASP A 1 173 ? -1.611 -14.029 11.710 1.00 96.19 173 ASP A O 1
ATOM 1434 N N . VAL A 1 174 ? -0.375 -14.385 13.525 1.00 95.25 174 VAL A N 1
ATOM 1435 C CA . VAL A 1 174 ? 0.894 -14.112 12.829 1.00 95.25 174 VAL A CA 1
ATOM 1436 C C . VAL A 1 174 ? 1.160 -15.111 11.697 1.00 95.25 174 VAL A C 1
ATOM 1438 O O . VAL A 1 174 ? 1.719 -14.710 10.675 1.00 95.25 174 VAL A O 1
ATOM 1441 N N . SER A 1 175 ? 0.783 -16.381 11.856 1.00 95.62 175 SER A N 1
ATOM 1442 C CA . SER A 1 175 ? 0.960 -17.417 10.832 1.00 95.62 175 SER A CA 1
ATOM 1443 C C . SER A 1 175 ? 0.074 -17.134 9.622 1.00 95.62 175 SER A C 1
ATOM 1445 O O . SER A 1 175 ? 0.552 -17.141 8.486 1.00 95.62 175 SER A O 1
ATOM 1447 N N . GLU A 1 176 ? -1.189 -16.794 9.871 1.00 96.19 176 GLU A N 1
ATOM 1448 C CA . GLU A 1 176 ? -2.159 -16.413 8.847 1.00 96.19 176 GLU A CA 1
ATOM 1449 C C . GLU A 1 176 ? -1.690 -15.181 8.068 1.00 96.19 176 GLU A C 1
ATOM 1451 O O . GLU A 1 176 ? -1.589 -15.228 6.841 1.00 96.19 176 GLU A O 1
ATOM 1456 N N . ILE A 1 177 ? -1.281 -14.116 8.765 1.00 96.94 177 ILE A N 1
ATOM 1457 C CA . ILE A 1 177 ? -0.736 -12.910 8.121 1.00 96.94 177 ILE A CA 1
ATOM 1458 C C . ILE A 1 177 ? 0.514 -13.258 7.300 1.00 96.94 177 ILE A C 1
ATOM 1460 O O . ILE A 1 177 ? 0.680 -12.769 6.184 1.00 96.94 177 ILE A O 1
ATOM 1464 N N . THR A 1 178 ? 1.394 -14.116 7.824 1.00 95.94 178 THR A N 1
ATOM 1465 C CA . THR A 1 178 ? 2.628 -14.525 7.132 1.00 95.94 178 THR A CA 1
ATOM 1466 C C . THR A 1 178 ? 2.339 -15.300 5.849 1.00 95.94 178 THR A C 1
ATOM 1468 O O . THR A 1 178 ? 3.072 -15.135 4.874 1.00 95.94 178 THR A O 1
ATOM 1471 N N . SER A 1 179 ? 1.270 -16.101 5.810 1.00 94.50 179 SER A N 1
ATOM 1472 C CA . SER A 1 179 ? 0.861 -16.800 4.585 1.00 94.50 179 SER A CA 1
ATOM 1473 C C . SER A 1 179 ? 0.539 -15.814 3.455 1.00 94.50 179 SER A C 1
ATOM 1475 O O . SER A 1 179 ? 1.046 -15.971 2.345 1.00 94.50 179 SER A O 1
ATOM 1477 N N . VAL A 1 180 ? -0.162 -14.722 3.779 1.00 95.25 180 VAL A N 1
ATOM 1478 C CA . VAL A 1 180 ? -0.516 -13.648 2.839 1.00 95.25 180 VAL A CA 1
ATOM 1479 C C . VAL A 1 180 ? 0.712 -12.848 2.392 1.00 95.25 180 VAL A C 1
ATOM 1481 O O . VAL A 1 180 ? 0.793 -12.423 1.245 1.00 95.25 180 VAL A O 1
ATOM 1484 N N . LEU A 1 181 ? 1.725 -12.667 3.249 1.00 93.88 181 LEU A N 1
ATOM 1485 C CA . LEU A 1 181 ? 2.961 -11.964 2.859 1.00 93.88 181 LEU A CA 1
ATOM 1486 C C . LEU A 1 181 ? 3.732 -12.656 1.722 1.00 93.88 181 LEU A C 1
ATOM 1488 O O . LEU A 1 181 ? 4.561 -12.011 1.075 1.00 93.88 181 LEU A O 1
ATOM 1492 N N . ASN A 1 182 ? 3.455 -13.939 1.478 1.00 85.88 182 ASN A N 1
ATOM 1493 C CA . ASN A 1 182 ? 4.058 -14.729 0.408 1.00 85.88 182 ASN A CA 1
ATOM 1494 C C . ASN A 1 182 ? 3.156 -14.859 -0.832 1.00 85.88 182 ASN A C 1
ATOM 1496 O O . ASN A 1 182 ? 3.571 -15.496 -1.802 1.00 85.88 182 ASN A O 1
ATOM 1500 N N . ALA A 1 183 ? 1.971 -14.239 -0.824 1.00 80.56 183 ALA A N 1
ATOM 1501 C CA . ALA A 1 183 ? 0.981 -14.311 -1.895 1.00 80.56 183 ALA A CA 1
ATOM 1502 C C . ALA A 1 183 ? 1.561 -13.936 -3.262 1.00 80.56 183 ALA A C 1
ATOM 1504 O O . ALA A 1 183 ? 2.147 -12.862 -3.430 1.00 80.56 183 ALA A O 1
ATOM 1505 N N . ASP A 1 184 ? 1.391 -14.825 -4.237 1.00 82.19 184 ASP A N 1
ATOM 1506 C CA . ASP A 1 184 ? 1.780 -14.606 -5.628 1.00 82.19 184 ASP A CA 1
ATOM 1507 C C . ASP A 1 184 ? 0.533 -14.366 -6.480 1.00 82.19 184 ASP A C 1
ATOM 1509 O O . ASP A 1 184 ? -0.266 -15.283 -6.685 1.00 82.19 184 ASP A O 1
ATOM 1513 N N . ILE A 1 185 ? 0.370 -13.128 -6.948 1.00 84.75 185 ILE A N 1
ATOM 1514 C CA . ILE A 1 185 ? -0.758 -12.694 -7.781 1.00 84.75 185 ILE A CA 1
ATOM 1515 C C . ILE A 1 185 ? -0.658 -13.225 -9.223 1.00 84.75 185 ILE A C 1
ATOM 1517 O O . ILE A 1 185 ? -1.631 -13.156 -9.965 1.00 84.75 185 ILE A O 1
ATOM 1521 N N . GLY A 1 186 ? 0.487 -13.800 -9.612 1.00 87.31 186 GLY A N 1
ATOM 1522 C CA . GLY A 1 186 ? 0.723 -14.315 -10.954 1.00 87.31 186 GLY A CA 1
ATOM 1523 C C . GLY A 1 186 ? 1.240 -13.248 -11.918 1.00 87.31 186 GLY A C 1
ATOM 1524 O O . GLY A 1 186 ? 2.079 -12.421 -11.553 1.00 87.31 186 GLY A O 1
ATOM 1525 N N . ALA A 1 187 ? 0.782 -13.328 -13.168 1.00 91.00 187 ALA A N 1
ATOM 1526 C CA . ALA A 1 187 ? 1.288 -12.518 -14.270 1.00 91.00 187 ALA A CA 1
ATOM 1527 C C . ALA A 1 187 ? 0.893 -11.040 -14.143 1.00 91.00 187 ALA A C 1
ATOM 1529 O O . ALA A 1 187 ? -0.203 -10.711 -13.687 1.00 91.00 187 ALA A O 1
ATOM 1530 N N . LEU A 1 188 ? 1.780 -10.158 -14.601 1.00 92.69 188 LEU A N 1
ATOM 1531 C CA . LEU A 1 188 ? 1.547 -8.717 -14.680 1.00 92.69 188 LEU A CA 1
ATOM 1532 C C . LEU A 1 188 ? 1.730 -8.217 -16.108 1.00 92.69 188 LEU A C 1
ATOM 1534 O O . LEU A 1 188 ? 2.626 -8.653 -16.831 1.00 92.69 188 LEU A O 1
ATOM 1538 N N . LEU A 1 189 ? 0.904 -7.249 -16.492 1.00 93.31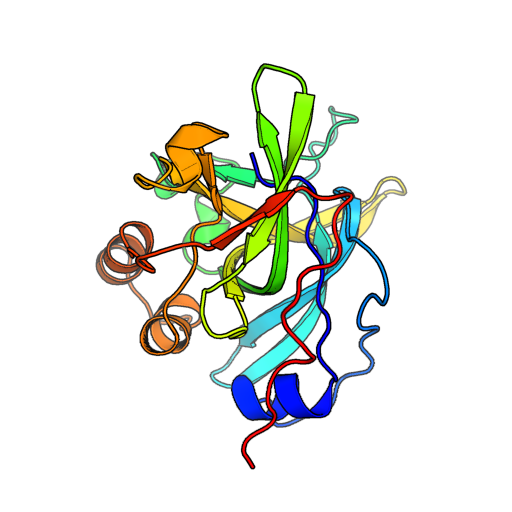 189 LEU A N 1
ATOM 1539 C CA . LEU A 1 189 ? 1.034 -6.557 -17.763 1.00 93.31 189 LEU A CA 1
ATOM 1540 C C . LEU A 1 189 ? 1.884 -5.298 -17.581 1.00 93.31 189 LEU A C 1
ATOM 1542 O O . LEU A 1 189 ? 1.533 -4.414 -16.802 1.00 93.31 189 LEU A O 1
ATOM 1546 N N . LEU A 1 190 ? 2.989 -5.209 -18.322 1.00 93.75 190 LEU A N 1
ATOM 1547 C CA . LEU A 1 190 ? 3.865 -4.039 -18.354 1.00 93.75 190 LEU A CA 1
ATOM 1548 C C . LEU A 1 190 ? 3.659 -3.298 -19.679 1.00 93.75 190 LEU A C 1
ATOM 1550 O O . LEU A 1 190 ? 4.009 -3.817 -20.739 1.00 93.75 190 LEU A O 1
ATOM 1554 N N . SER A 1 191 ? 3.140 -2.073 -19.615 1.00 93.06 191 SER A N 1
ATOM 1555 C CA . SER A 1 191 ? 2.941 -1.207 -20.786 1.00 93.06 191 SER A CA 1
ATOM 1556 C C . SER A 1 191 ? 3.795 0.053 -20.671 1.00 93.06 191 SER A C 1
ATOM 1558 O O . SER A 1 191 ? 4.018 0.561 -19.575 1.00 93.06 191 SER A O 1
ATOM 1560 N N . LEU A 1 192 ? 4.305 0.578 -21.788 1.00 92.44 192 LEU A N 1
ATOM 1561 C CA . LEU A 1 192 ? 5.044 1.845 -21.771 1.00 92.44 192 LEU A CA 1
ATOM 1562 C C . LEU A 1 192 ? 4.108 2.983 -21.361 1.00 92.44 192 LEU A C 1
ATOM 1564 O O . LEU A 1 192 ? 3.059 3.168 -21.967 1.00 92.44 192 LEU A O 1
ATOM 1568 N N . LYS A 1 193 ? 4.522 3.783 -20.374 1.00 79.50 193 LYS A N 1
ATOM 1569 C CA . LYS A 1 193 ? 3.682 4.824 -19.761 1.00 79.50 193 LYS A CA 1
ATOM 1570 C C . LYS A 1 193 ? 3.131 5.857 -20.760 1.00 79.50 193 LYS A C 1
ATOM 1572 O O . LYS A 1 193 ? 2.048 6.388 -20.545 1.00 79.50 193 LYS A O 1
ATOM 1577 N N . ASP A 1 194 ? 3.886 6.159 -21.815 1.00 71.81 194 ASP A N 1
ATOM 1578 C CA . ASP A 1 194 ? 3.530 7.172 -22.820 1.00 71.81 194 ASP A CA 1
ATOM 1579 C C . ASP A 1 194 ? 2.837 6.574 -24.063 1.00 71.81 194 ASP A C 1
ATOM 1581 O O . ASP A 1 194 ? 2.646 7.265 -25.065 1.00 71.81 194 ASP A O 1
ATOM 1585 N N . GLN A 1 195 ? 2.486 5.286 -24.027 1.00 58.00 195 GLN A N 1
ATOM 1586 C CA . GLN A 1 195 ? 1.630 4.643 -25.022 1.00 58.00 195 GLN A CA 1
ATOM 1587 C C . GLN A 1 195 ? 0.237 4.445 -24.403 1.00 58.00 195 GLN A C 1
ATOM 1589 O O . GLN A 1 195 ? 0.157 4.105 -23.222 1.00 58.00 195 GLN A O 1
ATOM 1594 N N . PRO A 1 196 ? -0.862 4.662 -25.149 1.00 47.28 196 PRO A N 1
ATOM 1595 C CA . PRO A 1 196 ? -2.187 4.299 -24.661 1.00 47.28 196 PRO A CA 1
ATOM 1596 C C . PRO A 1 196 ? -2.180 2.815 -24.285 1.00 47.28 196 PRO A C 1
ATOM 1598 O O . PRO A 1 196 ? -1.715 1.993 -25.076 1.00 47.28 196 PRO A O 1
ATOM 1601 N N . SER A 1 197 ? -2.684 2.457 -23.103 1.00 49.91 197 SER A N 1
ATOM 1602 C CA . SER A 1 197 ? -3.090 1.073 -22.890 1.00 49.91 197 SER A CA 1
ATOM 1603 C C . SER A 1 197 ? -4.244 0.810 -23.861 1.00 49.91 197 SER A C 1
ATOM 1605 O O . SER A 1 197 ? -5.257 1.507 -23.833 1.00 49.91 197 SER A O 1
ATOM 1607 N N . ASP A 1 198 ? -4.108 -0.179 -24.746 1.00 45.38 198 ASP A N 1
ATOM 1608 C CA . ASP A 1 198 ? -5.171 -0.605 -25.683 1.00 45.38 198 ASP A CA 1
ATOM 1609 C C . ASP A 1 198 ? -6.387 -1.226 -24.963 1.00 45.38 198 ASP A C 1
ATOM 1611 O O . ASP A 1 198 ? -7.261 -1.850 -25.567 1.00 45.38 198 ASP A O 1
ATOM 1615 N N . LEU A 1 199 ? -6.439 -1.089 -23.644 1.00 46.31 199 LEU A N 1
ATOM 1616 C C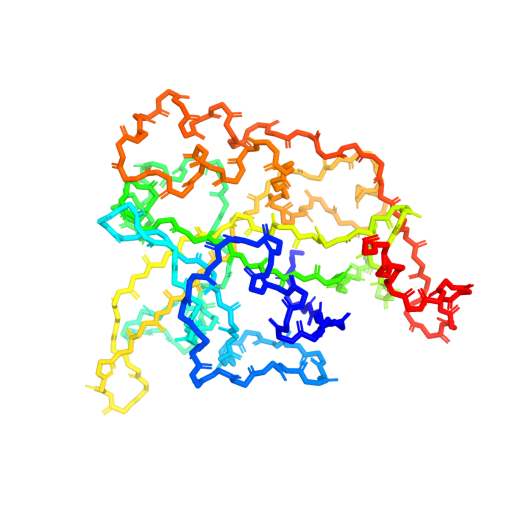A . LEU A 1 199 ? -7.259 -1.882 -22.774 1.00 46.31 199 LEU A CA 1
ATOM 1617 C C . LEU A 1 199 ? -8.229 -0.965 -22.043 1.00 46.31 199 LEU A C 1
ATOM 1619 O O . LEU A 1 199 ? -7.861 -0.150 -21.200 1.00 46.31 199 LEU A O 1
ATOM 1623 N N . GLY A 1 200 ? -9.474 -1.047 -22.503 1.00 46.34 200 GLY A N 1
ATOM 1624 C CA . GLY A 1 200 ? -10.577 -0.208 -22.072 1.00 46.34 200 GLY A CA 1
ATOM 1625 C C . GLY A 1 200 ? -10.910 -0.332 -20.587 1.00 46.34 200 GLY A C 1
ATOM 1626 O O . GLY A 1 200 ? -10.430 -1.210 -19.881 1.00 46.34 200 GLY A O 1
ATOM 1627 N N . GLN A 1 201 ? -11.779 0.586 -20.161 1.00 50.16 201 GLN A N 1
ATOM 1628 C CA . GLN A 1 201 ? -12.388 0.671 -18.833 1.00 50.16 201 GLN A CA 1
ATOM 1629 C C . GLN A 1 201 ? -12.684 -0.707 -18.229 1.00 50.16 201 GLN A C 1
ATOM 1631 O O . GLN A 1 201 ? -13.201 -1.585 -18.926 1.00 50.16 201 GLN A O 1
ATOM 1636 N N . ILE A 1 202 ? -12.397 -0.845 -16.929 1.00 51.94 202 ILE A N 1
ATOM 1637 C CA . ILE A 1 202 ? -12.734 -2.009 -16.098 1.00 51.94 202 ILE A CA 1
ATOM 1638 C C . ILE A 1 202 ? -14.136 -2.496 -16.483 1.00 51.94 202 ILE A C 1
ATOM 1640 O O . ILE A 1 202 ? -15.113 -1.749 -16.365 1.00 51.94 202 ILE A O 1
ATOM 1644 N N . LYS A 1 203 ? -14.238 -3.729 -16.996 1.00 43.66 203 LYS A N 1
ATOM 1645 C CA . LYS A 1 203 ? -15.531 -4.318 -17.351 1.00 43.66 203 LYS A CA 1
ATOM 1646 C C . LYS A 1 203 ? -16.330 -4.533 -16.071 1.00 43.66 203 LYS A C 1
ATOM 1648 O O . LYS A 1 203 ? -16.055 -5.437 -15.292 1.00 43.66 203 LYS A O 1
ATOM 1653 N N . LEU A 1 204 ? -17.323 -3.676 -15.862 1.00 37.25 204 LEU A N 1
ATOM 1654 C CA . LEU A 1 204 ? -18.357 -3.860 -14.855 1.00 37.25 204 LEU A CA 1
ATOM 1655 C C . LEU A 1 204 ? -19.308 -4.961 -15.339 1.00 37.25 204 LEU A C 1
ATOM 1657 O O . LEU A 1 204 ? -20.336 -4.665 -15.947 1.00 37.25 204 LEU A O 1
ATOM 1661 N N . ASP A 1 205 ? -18.966 -6.223 -15.099 1.00 40.25 205 ASP A N 1
ATOM 1662 C CA . ASP A 1 205 ? -19.953 -7.297 -15.206 1.00 40.25 205 ASP A 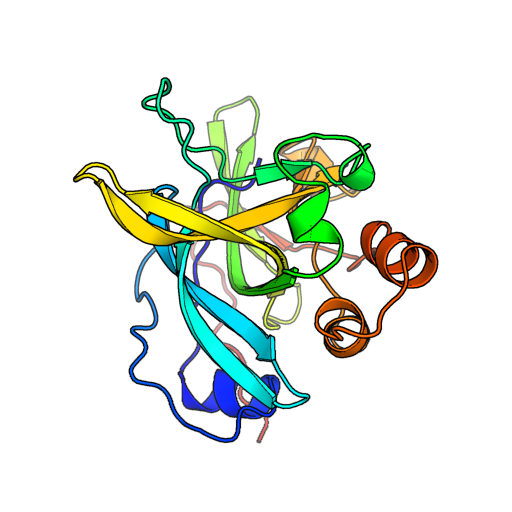CA 1
ATOM 1663 C C . ASP A 1 205 ? -20.797 -7.290 -13.915 1.00 40.25 205 ASP A C 1
ATOM 1665 O O . ASP A 1 205 ? -20.313 -7.619 -12.830 1.00 40.25 205 ASP A O 1
ATOM 1669 N N . ILE A 1 206 ? -22.040 -6.806 -14.046 1.00 40.47 206 ILE A N 1
ATOM 1670 C CA . ILE A 1 206 ? -23.097 -6.780 -13.014 1.00 40.47 206 ILE A CA 1
ATOM 1671 C C . ILE A 1 206 ? -23.774 -8.149 -12.934 1.00 40.47 206 ILE A C 1
ATOM 1673 O O . ILE A 1 206 ? -24.116 -8.690 -14.012 1.00 40.47 206 ILE A O 1
#